Protein AF-A0A930HTI6-F1 (afdb_monomer_lite)

Sequence (311 aa):
MKMLKYALVAAMALSSVACSKWTDDERLTFDNQKDLKRAIPFIELTSADQLTAEQQKYYSELRAWKQTPHVRGFGWFGGWTAKGTDPQKYLRMLPDSVDIVSLWGTHGELTEDQKTDLKLFQDVKGGKVLLCWIVSNVGDQLTPKGKDAKDYWITEKGGGNFLEGVKAYANAICDTIEKYNLDGFDIDYEPYYGGSGNLATALQSYEDGGETYHYDWKKYPAADYVGAEADIIDASSERNIGMYTFVKTLYDRLHPKGRIILFDGEPYKLSTEASKMIDFYVYQAYDESTTYAALNKVRQGSKLDNWEGKT

pLDDT: mean 90.83, std 14.21, range [44.34, 98.94]

Secondary structure (DSSP, 8-state):
--HHHHHHHHHHHSS-S--GGGSS---PPPGGGTT------GGG--SGGGS-HHHHHHHHHHHHHTTSS---EEEEEE-----SS-GGG-GGGS-TTEEEEEEET--SPPPHHHHHHHHHIIIII--EEEEEEE--STTTTTSPTTS-HIIIIIIIITTT-HHHHHHHHHHHHHHHHHHHT--EEEEEE-GGGTT-SSSS---EEEEETTEEEEE-TTT-TT---B-TTTTSBSSSTTS-HHHHHHHHHHHHHHGGGT-EEEEEE-GGGB-HHHHTT-SEEE---TT--SHHHHHHHHHTTTTSTTHHHH-

Radius of gyration: 25.74 Å; chains: 1; bounding box: 50×62×92 Å

Foldseek 3Di:
DVVVVVVVVVVVVVVPPPPPVVPDPDDDADPVCPPPDDDQPQLNDQDPVSDDPVLQVVQVVLLVVLPDDDDAAEDEQEQQDLDDDDLSNALLSPPLRHAEYEHPPDADDDDSSRLSRQCCNCPRSVHAYAHEDQDADQQPRNPDPPDDRCCVQQVVQVVNHLLSSLLVSLVVSVVVCVVSVHQYHEHEQACPPPSHALQQFDWDWDDDPNDIWIDGCRNCVVPDTADPLQRQQDCDPSHRVSNLSSLVSRLVRNVVVNGAYEYEHCCLSYAQVSLVSHQAYYYDCPPVPDPVSVVVRLCSNVRHDPSVSRD

Structure (mmCIF, N/CA/C/O backbone):
data_AF-A0A930HTI6-F1
#
_entry.id   AF-A0A930HTI6-F1
#
loop_
_atom_site.group_PDB
_atom_site.id
_atom_site.type_symbol
_atom_site.label_atom_id
_atom_site.label_alt_id
_atom_site.label_comp_id
_atom_site.label_asym_id
_atom_site.label_entity_id
_atom_site.label_seq_id
_atom_site.pdbx_PDB_ins_code
_atom_site.Cartn_x
_atom_site.Cartn_y
_atom_site.Cartn_z
_atom_site.occupancy
_atom_site.B_iso_or_equiv
_atom_site.auth_seq_id
_atom_site.auth_comp_id
_atom_site.auth_asym_id
_atom_site.auth_atom_id
_atom_site.pdbx_PDB_model_num
ATOM 1 N N . MET A 1 1 ? 26.024 46.522 41.974 1.00 54.88 1 MET A N 1
ATOM 2 C CA . MET A 1 1 ? 25.571 46.088 40.626 1.00 54.88 1 MET A CA 1
ATOM 3 C C . MET A 1 1 ? 25.665 44.581 40.324 1.00 54.88 1 MET A C 1
ATOM 5 O O . MET A 1 1 ? 25.092 44.177 39.322 1.00 54.88 1 MET A O 1
ATOM 9 N N . LYS A 1 2 ? 26.318 43.726 41.137 1.00 50.69 2 LYS A N 1
ATOM 10 C CA . LYS A 1 2 ? 26.334 42.260 40.901 1.00 50.69 2 LYS A CA 1
ATOM 11 C C . LYS A 1 2 ? 25.201 41.482 41.597 1.00 50.69 2 LYS A C 1
ATOM 13 O O . LYS A 1 2 ? 24.753 40.487 41.053 1.00 50.69 2 LYS A O 1
ATOM 18 N N . MET A 1 3 ? 24.669 41.970 42.721 1.00 47.41 3 MET A N 1
ATOM 19 C CA . MET A 1 3 ? 23.580 41.300 43.463 1.00 47.41 3 MET A CA 1
ATOM 20 C C . MET A 1 3 ? 22.202 41.404 42.778 1.00 47.41 3 MET A C 1
ATOM 22 O O . MET A 1 3 ? 21.400 40.485 42.878 1.00 47.41 3 MET A O 1
ATOM 26 N N . LEU A 1 4 ? 21.946 42.472 42.008 1.00 47.28 4 LEU A N 1
ATOM 27 C CA . LEU A 1 4 ? 20.675 42.651 41.285 1.00 47.28 4 LEU A CA 1
ATOM 28 C C . LEU A 1 4 ? 20.526 41.699 40.082 1.00 47.28 4 LEU A C 1
ATOM 30 O O . LEU A 1 4 ? 19.413 41.350 39.707 1.00 47.28 4 LEU A O 1
ATOM 34 N N . LYS A 1 5 ? 21.644 41.256 39.487 1.00 44.34 5 LYS A N 1
ATOM 35 C CA . LYS A 1 5 ? 21.633 40.350 38.327 1.00 44.34 5 LYS A CA 1
ATOM 36 C C . LYS A 1 5 ? 21.305 38.905 38.718 1.00 44.34 5 LYS A C 1
ATOM 38 O O . LYS A 1 5 ? 20.632 38.225 37.958 1.00 44.34 5 LYS A O 1
ATOM 43 N N . TYR A 1 6 ? 21.709 38.459 39.909 1.00 49.78 6 TYR A N 1
ATOM 44 C CA . TYR A 1 6 ? 21.388 37.110 40.389 1.00 49.78 6 TYR A CA 1
ATOM 45 C C . TYR A 1 6 ? 19.934 36.975 40.860 1.00 49.78 6 TYR A C 1
ATOM 47 O O . TYR A 1 6 ? 19.330 35.928 40.650 1.00 49.78 6 TYR A O 1
ATOM 55 N N . ALA A 1 7 ? 19.337 38.045 41.396 1.00 52.53 7 ALA A N 1
ATOM 56 C CA . ALA A 1 7 ? 17.918 38.056 41.755 1.00 52.53 7 ALA A CA 1
ATOM 57 C C . ALA A 1 7 ? 16.995 37.934 40.522 1.00 52.53 7 ALA A C 1
ATOM 59 O O . ALA A 1 7 ? 15.996 37.223 40.568 1.00 52.53 7 ALA A O 1
ATOM 60 N N . LEU A 1 8 ? 17.363 38.558 39.396 1.00 50.12 8 LEU A N 1
ATOM 61 C CA . LEU A 1 8 ? 16.616 38.470 38.132 1.00 50.12 8 LEU A CA 1
ATOM 62 C C . LEU A 1 8 ? 16.749 37.103 37.438 1.00 50.12 8 LEU A C 1
ATOM 64 O O . LEU A 1 8 ? 15.790 36.638 36.829 1.00 50.12 8 LEU A O 1
ATOM 68 N N . VAL A 1 9 ? 17.900 36.435 37.566 1.00 53.91 9 VAL A N 1
ATOM 69 C CA . VAL A 1 9 ? 18.108 35.079 37.021 1.00 53.91 9 VAL A CA 1
ATOM 70 C C . VAL A 1 9 ? 17.385 34.019 37.861 1.00 53.91 9 VAL A C 1
ATOM 72 O O . VAL A 1 9 ? 16.809 33.092 37.300 1.00 53.91 9 VAL A O 1
ATOM 75 N N . ALA A 1 10 ? 17.323 34.182 39.187 1.00 51.66 10 ALA A N 1
ATOM 76 C C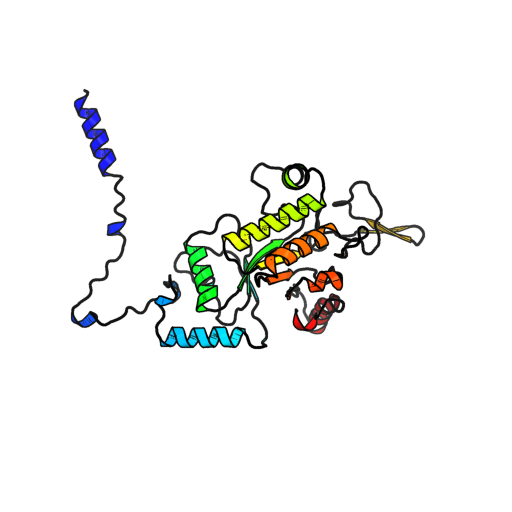A . ALA A 1 10 ? 16.537 33.300 40.053 1.00 51.66 10 ALA A CA 1
ATOM 77 C C . ALA A 1 10 ? 15.017 33.469 39.844 1.00 51.66 10 ALA A C 1
ATOM 79 O O . ALA A 1 10 ? 14.286 32.483 39.867 1.00 51.66 10 ALA A O 1
ATOM 80 N N . ALA A 1 11 ? 14.543 34.691 39.569 1.00 51.59 11 ALA A N 1
ATOM 81 C CA . ALA A 1 11 ? 13.132 34.949 39.276 1.00 51.59 11 ALA A CA 1
ATOM 82 C C . ALA A 1 11 ? 12.683 34.397 37.905 1.00 51.59 11 ALA A C 1
ATOM 84 O O . ALA A 1 11 ? 11.553 33.935 37.787 1.00 51.59 11 ALA A O 1
ATOM 85 N N . MET A 1 12 ? 13.563 34.371 36.894 1.00 50.84 12 MET A N 1
ATOM 86 C CA . MET A 1 12 ? 13.278 33.738 35.591 1.00 50.84 12 MET A CA 1
ATOM 87 C C . MET A 1 12 ? 13.395 32.205 35.605 1.00 50.84 12 MET A C 1
ATOM 89 O O . MET A 1 12 ? 12.810 31.544 34.752 1.00 50.84 12 MET A O 1
ATOM 93 N N . ALA A 1 13 ? 14.118 31.622 36.566 1.00 46.41 13 ALA A N 1
ATOM 94 C CA . ALA A 1 13 ? 14.214 30.168 36.724 1.00 46.41 13 ALA A CA 1
ATOM 95 C C . ALA A 1 13 ? 13.004 29.553 37.456 1.00 46.41 13 ALA A C 1
ATOM 97 O O . ALA A 1 13 ? 12.787 28.348 37.380 1.00 46.41 13 ALA A O 1
ATOM 98 N N . LEU A 1 14 ? 12.198 30.370 38.143 1.00 45.72 14 LEU A N 1
ATOM 99 C CA . LEU A 1 14 ? 10.963 29.938 38.810 1.00 45.72 14 LEU A CA 1
ATOM 100 C C . LEU A 1 14 ? 9.726 30.005 37.899 1.00 45.72 14 LEU A C 1
ATOM 102 O O . LEU A 1 14 ? 8.696 29.437 38.248 1.00 45.72 14 LEU A O 1
ATOM 106 N N . SER A 1 15 ? 9.813 30.645 36.727 1.00 47.09 15 SER A N 1
ATOM 107 C CA . SER A 1 15 ? 8.707 30.730 35.760 1.00 47.09 15 SER A CA 1
ATOM 108 C C . SER A 1 15 ? 8.714 29.628 34.692 1.00 47.09 15 SER A C 1
ATOM 110 O O . SER A 1 15 ? 7.830 29.611 33.841 1.00 47.09 15 SER A O 1
ATOM 112 N N . SER A 1 16 ? 9.681 28.704 34.719 1.00 45.84 16 SER A N 1
ATOM 113 C CA . SER A 1 16 ? 9.779 27.575 33.779 1.00 45.84 16 SER A CA 1
ATOM 114 C C . SER A 1 16 ? 9.416 26.215 34.384 1.00 45.84 16 SER A C 1
ATOM 116 O O . SER A 1 16 ? 9.486 25.201 33.689 1.00 45.84 16 SER A O 1
ATOM 118 N N . VAL A 1 17 ? 8.947 26.171 35.637 1.00 46.25 17 VAL A N 1
ATOM 119 C CA . VAL A 1 17 ? 8.225 24.997 36.143 1.00 46.25 17 VAL A CA 1
ATOM 120 C C . VAL A 1 17 ? 6.812 25.077 35.578 1.00 46.25 17 VAL A C 1
ATOM 122 O O . VAL A 1 17 ? 5.904 25.628 36.192 1.00 46.25 17 VAL A O 1
ATOM 125 N N . ALA A 1 18 ? 6.652 24.597 34.346 1.00 44.81 18 ALA A N 1
ATOM 126 C CA . ALA A 1 18 ? 5.350 24.378 33.748 1.00 44.81 18 ALA A CA 1
ATOM 127 C C . ALA A 1 18 ? 4.528 23.508 34.709 1.00 44.81 18 ALA A C 1
ATOM 129 O O . ALA A 1 18 ? 4.810 22.325 34.901 1.00 44.81 18 ALA A O 1
ATOM 130 N N . CYS A 1 19 ? 3.535 24.122 35.350 1.00 46.84 19 CYS A N 1
ATOM 131 C CA . CYS A 1 19 ? 2.489 23.450 36.103 1.00 46.84 19 CYS A CA 1
ATOM 132 C C . CYS A 1 19 ? 1.643 22.598 35.145 1.00 46.84 19 CYS A C 1
ATOM 134 O O . CYS A 1 19 ? 0.517 22.965 34.835 1.00 46.84 19 CYS A O 1
ATOM 136 N N . SER A 1 20 ? 2.155 21.455 34.683 1.00 51.31 20 SER A N 1
ATOM 137 C CA . SER A 1 20 ? 1.327 20.462 33.985 1.00 51.31 20 SER A CA 1
ATOM 138 C C . SER A 1 20 ? 0.290 19.831 34.919 1.00 51.31 20 SER A C 1
ATOM 140 O O . SER A 1 20 ? -0.718 19.323 34.461 1.00 51.31 20 SER A O 1
ATOM 142 N N . LYS A 1 21 ? 0.493 19.922 36.241 1.00 46.47 21 LYS A N 1
ATOM 143 C CA . LYS A 1 21 ? -0.389 19.323 37.250 1.00 46.47 21 LYS A CA 1
ATOM 144 C C . LYS A 1 21 ? -1.682 20.110 37.534 1.00 46.47 21 LYS A C 1
ATOM 146 O O . LYS A 1 21 ? -2.543 19.603 38.230 1.00 46.47 21 LYS A O 1
ATOM 151 N N . TRP A 1 22 ? -1.812 21.356 37.067 1.00 54.09 22 TRP A N 1
ATOM 152 C CA . TRP A 1 22 ? -2.993 22.204 37.341 1.00 54.09 22 TRP A CA 1
ATOM 153 C C . TRP A 1 22 ? -4.010 22.244 36.195 1.00 54.09 22 TRP A C 1
ATOM 155 O O . TRP A 1 22 ? -5.078 22.827 36.353 1.00 54.09 22 TRP A O 1
ATOM 165 N N . THR A 1 23 ? -3.679 21.661 35.044 1.00 54.41 23 THR A N 1
ATOM 166 C CA . THR A 1 23 ? -4.576 21.586 33.880 1.00 54.41 23 THR A CA 1
ATOM 167 C C . THR A 1 23 ? -5.260 20.233 33.736 1.00 54.41 23 THR A C 1
ATOM 169 O O . THR A 1 23 ? -6.097 20.078 32.853 1.00 54.41 23 THR A O 1
ATOM 172 N N . ASP A 1 24 ? -4.912 19.269 34.587 1.00 54.00 24 ASP A N 1
ATOM 173 C CA . ASP A 1 24 ? -5.559 17.966 34.615 1.00 54.00 24 ASP A CA 1
ATOM 174 C C . ASP A 1 24 ? -6.765 18.040 35.558 1.00 54.00 24 ASP A C 1
ATOM 176 O O . ASP A 1 24 ? -6.618 18.326 36.748 1.00 54.00 24 ASP A O 1
ATOM 180 N N . ASP A 1 25 ? -7.966 17.794 35.032 1.00 59.12 25 ASP A N 1
ATOM 181 C CA . ASP A 1 25 ? -9.179 17.690 35.843 1.00 59.12 25 ASP A CA 1
ATOM 182 C C . ASP A 1 25 ? -9.056 16.492 36.805 1.00 59.12 25 ASP A C 1
ATOM 184 O O . ASP A 1 25 ? -9.330 15.340 36.451 1.00 59.12 25 ASP A O 1
ATOM 188 N N . GLU A 1 26 ? -8.647 16.744 38.050 1.00 59.41 26 GLU A N 1
ATOM 189 C CA . GLU A 1 26 ? -8.663 15.732 39.105 1.00 59.41 26 GLU A CA 1
ATOM 190 C C . GLU A 1 26 ? -10.115 15.474 39.547 1.00 59.41 26 GLU A C 1
ATOM 192 O O . GLU A 1 26 ? -10.790 16.323 40.136 1.00 59.41 26 GLU A O 1
ATOM 197 N N . ARG A 1 27 ? -10.628 14.267 39.274 1.00 62.47 27 ARG A N 1
ATOM 198 C CA . ARG A 1 27 ? -11.970 13.866 39.717 1.00 62.47 27 ARG A CA 1
ATOM 199 C C . ARG A 1 27 ? -11.990 13.670 41.236 1.00 62.47 27 ARG A C 1
ATOM 201 O O . ARG A 1 27 ? -11.421 12.709 41.747 1.00 62.47 27 ARG A O 1
ATOM 208 N N . LEU A 1 28 ? -12.765 14.491 41.941 1.00 65.75 28 LEU A N 1
ATOM 209 C CA . LEU A 1 28 ? -13.149 14.233 43.331 1.00 65.75 28 LEU A CA 1
ATOM 210 C C . LEU A 1 28 ? -14.074 13.003 43.398 1.00 65.75 28 LEU A C 1
ATOM 212 O O . LEU A 1 28 ? -15.164 12.999 42.821 1.00 65.75 28 LEU A O 1
ATOM 216 N N . THR A 1 29 ? -13.646 11.946 44.091 1.00 60.50 29 THR A N 1
ATOM 217 C CA . THR A 1 29 ? -14.459 10.744 44.345 1.00 60.50 29 THR A CA 1
ATOM 218 C C . THR A 1 29 ? -15.071 10.803 45.742 1.00 60.50 29 THR A C 1
ATOM 220 O O . THR A 1 29 ? -14.347 10.940 46.726 1.00 60.50 29 THR A O 1
ATOM 223 N N . PHE A 1 30 ? -16.392 10.665 45.842 1.00 74.50 30 PHE A N 1
ATOM 224 C CA . PHE A 1 30 ? -17.105 10.576 47.121 1.00 74.50 30 PHE A CA 1
ATOM 225 C C . PHE A 1 30 ? -17.135 9.130 47.638 1.00 74.50 30 PHE A C 1
ATOM 227 O O . PHE A 1 30 ? -17.012 8.189 46.855 1.00 74.50 30 PHE A O 1
ATOM 234 N N . ASP A 1 31 ? -17.337 8.929 48.945 1.00 77.31 31 ASP A N 1
ATOM 235 C CA . ASP A 1 31 ? -17.331 7.592 49.566 1.00 77.31 31 ASP A CA 1
ATOM 236 C C . ASP A 1 31 ? -18.340 6.617 48.937 1.00 77.31 31 ASP A C 1
ATOM 238 O O . ASP A 1 31 ? -18.049 5.431 48.804 1.00 77.31 31 ASP A O 1
ATOM 242 N N . ASN A 1 32 ? -19.489 7.118 48.478 1.00 74.94 32 ASN A N 1
ATOM 243 C CA . ASN A 1 32 ? -20.513 6.340 47.774 1.00 74.94 32 ASN A CA 1
ATOM 244 C C . ASN A 1 32 ? -20.191 6.068 46.290 1.00 74.94 32 ASN A C 1
ATOM 246 O O . ASN A 1 32 ? -20.985 5.436 45.600 1.00 74.94 32 ASN A O 1
ATOM 250 N N . GLN A 1 33 ? -19.058 6.561 45.785 1.00 64.31 33 GLN A N 1
ATOM 251 C CA . GLN A 1 33 ? -18.581 6.351 44.416 1.00 64.31 33 GLN A CA 1
ATOM 252 C C . GLN A 1 33 ? -17.337 5.457 44.350 1.00 64.31 33 GLN A C 1
ATOM 254 O O . GLN A 1 33 ? -16.808 5.261 43.257 1.00 64.31 33 GLN A O 1
ATOM 259 N N . LYS A 1 34 ? -16.874 4.908 45.484 1.00 66.62 34 LYS A N 1
ATOM 260 C CA . LYS A 1 34 ? -15.666 4.066 45.555 1.00 66.62 34 LYS A CA 1
ATOM 261 C C . LYS A 1 34 ? -15.720 2.845 44.628 1.00 66.62 34 LYS A C 1
ATOM 263 O O . LYS A 1 34 ? -14.685 2.464 44.093 1.00 66.62 34 LYS A O 1
ATOM 268 N N . ASP A 1 35 ? -16.918 2.321 44.363 1.00 70.06 35 ASP A N 1
ATOM 269 C CA . ASP A 1 35 ? -17.130 1.155 43.493 1.00 70.06 35 ASP A CA 1
ATOM 270 C C . ASP A 1 35 ? -17.635 1.517 42.078 1.00 70.06 35 ASP A C 1
ATOM 272 O O . ASP A 1 35 ? -17.851 0.637 41.242 1.00 70.06 35 ASP A O 1
ATOM 276 N N . LEU A 1 36 ? -17.826 2.809 41.768 1.00 65.38 36 LEU A N 1
ATOM 277 C CA . LEU A 1 36 ? -18.305 3.254 40.456 1.00 65.38 36 LEU A CA 1
ATOM 278 C C . LEU A 1 36 ? -17.143 3.411 39.469 1.00 65.38 36 LEU A C 1
ATOM 280 O O . LEU A 1 36 ? -16.370 4.370 39.531 1.00 65.38 36 LEU A O 1
ATOM 284 N N . LYS A 1 37 ? -17.073 2.520 38.476 1.00 65.56 37 LYS A N 1
ATOM 285 C CA . LYS A 1 37 ? -16.176 2.694 37.326 1.00 65.56 37 LYS A CA 1
ATOM 286 C C . LYS A 1 37 ? -16.693 3.830 36.436 1.00 65.56 37 LYS A C 1
ATOM 288 O O . LYS A 1 37 ? -17.854 3.826 36.033 1.00 65.56 37 LYS A O 1
ATOM 293 N N . ARG A 1 38 ? -15.840 4.818 36.128 1.00 69.56 38 ARG A N 1
ATOM 294 C CA . ARG A 1 38 ? -16.153 5.856 35.125 1.00 69.56 38 ARG A CA 1
ATOM 295 C C . ARG A 1 38 ? -16.420 5.158 33.791 1.00 69.56 38 ARG A C 1
ATOM 297 O O . ARG A 1 38 ? -15.571 4.401 33.333 1.00 69.56 38 ARG A O 1
ATOM 304 N N . ALA A 1 39 ? -17.558 5.445 33.164 1.00 73.00 39 ALA A N 1
ATOM 305 C CA . ALA A 1 39 ? -17.753 5.114 31.761 1.00 73.00 39 ALA A CA 1
ATOM 306 C C . ALA A 1 39 ? -16.807 5.998 30.938 1.00 73.00 39 ALA A C 1
ATOM 308 O O . ALA A 1 39 ? -16.954 7.220 30.930 1.00 73.00 39 ALA A O 1
ATOM 309 N N . ILE A 1 40 ? -15.795 5.388 30.326 1.00 81.75 40 ILE A N 1
ATOM 310 C CA . ILE A 1 40 ? -14.854 6.072 29.439 1.00 81.75 40 ILE A CA 1
ATOM 311 C C . ILE A 1 40 ? -15.481 6.051 28.039 1.00 81.75 40 ILE A C 1
ATOM 313 O O . ILE A 1 40 ? -15.738 4.961 27.517 1.00 81.75 40 ILE A O 1
ATOM 317 N N . PRO A 1 41 ? -15.789 7.213 27.434 1.00 87.75 41 PRO A N 1
ATOM 318 C CA . PRO A 1 41 ? -16.204 7.273 26.038 1.00 87.75 41 PRO A CA 1
ATOM 319 C C . PRO A 1 41 ? -15.180 6.568 25.146 1.00 87.75 41 PRO A C 1
ATOM 321 O O . PRO A 1 41 ? -13.982 6.684 25.375 1.00 87.75 41 PRO A O 1
ATOM 324 N N . PHE A 1 42 ? -15.624 5.872 24.097 1.00 89.38 42 PHE A N 1
ATOM 325 C CA . PHE A 1 42 ? -14.714 5.077 23.259 1.00 89.38 42 PHE A CA 1
ATOM 326 C C . PHE A 1 42 ? -13.581 5.917 22.633 1.00 89.38 42 PHE A C 1
ATOM 328 O O . PHE A 1 42 ? -12.447 5.459 22.504 1.00 89.38 42 PHE A O 1
ATOM 335 N N . ILE A 1 43 ? -13.858 7.187 22.313 1.00 93.25 43 ILE A N 1
ATOM 336 C CA . ILE A 1 43 ? -12.853 8.131 21.807 1.00 93.25 43 ILE A CA 1
ATOM 337 C C . ILE A 1 43 ? -11.774 8.475 22.849 1.00 93.25 43 ILE A C 1
ATOM 339 O O . ILE A 1 43 ? -10.666 8.816 22.463 1.00 93.25 43 ILE A O 1
ATOM 343 N N . GLU A 1 44 ? -12.043 8.332 24.147 1.00 92.62 44 GLU A N 1
ATOM 344 C CA . GLU A 1 44 ? -11.081 8.567 25.237 1.00 92.62 44 GLU A CA 1
ATOM 345 C C . GLU A 1 44 ? -10.270 7.309 25.603 1.00 92.62 44 GLU A C 1
ATOM 347 O O . GLU A 1 44 ? -9.400 7.377 26.471 1.00 92.62 44 GLU A O 1
ATOM 352 N N . LEU A 1 45 ? -10.531 6.160 24.964 1.00 92.00 45 LEU A N 1
ATOM 353 C CA . LEU A 1 45 ? -9.769 4.938 25.221 1.00 92.00 45 LEU A CA 1
ATOM 354 C C . LEU A 1 45 ? -8.300 5.111 24.830 1.00 92.00 45 LEU A C 1
ATOM 356 O O . LEU A 1 45 ? -7.975 5.572 23.734 1.00 92.00 45 LEU A O 1
ATOM 360 N N . THR A 1 46 ? -7.425 4.661 25.722 1.00 92.69 46 THR A N 1
ATOM 361 C CA . THR A 1 46 ? -5.974 4.583 25.535 1.00 92.69 46 THR A CA 1
ATOM 362 C C . THR A 1 46 ? -5.448 3.155 25.677 1.00 92.69 46 THR A C 1
ATOM 364 O O . THR A 1 46 ? -4.341 2.867 25.228 1.00 92.69 46 THR A O 1
ATOM 367 N N . SER A 1 47 ? -6.233 2.227 26.238 1.00 92.75 47 SER A N 1
ATOM 368 C CA . SER A 1 47 ? -5.910 0.796 26.254 1.00 92.75 47 SER A CA 1
ATOM 369 C C . SER A 1 47 ? -7.159 -0.092 26.218 1.00 92.75 47 SER A C 1
ATOM 371 O O . SER A 1 47 ? -8.248 0.309 26.626 1.00 92.75 47 SER A O 1
ATOM 373 N N . ALA A 1 48 ? -7.000 -1.333 25.748 1.00 91.31 48 ALA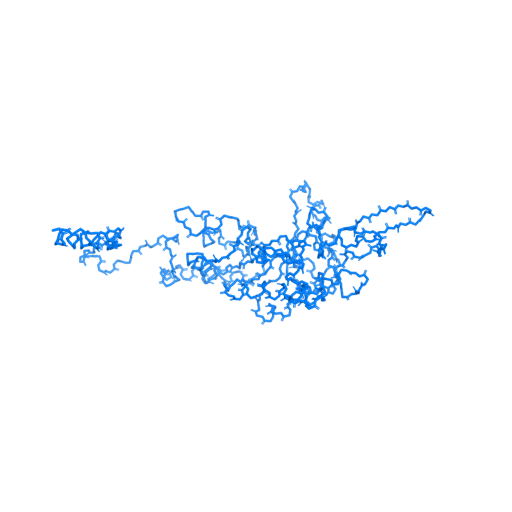 A N 1
ATOM 374 C CA . ALA A 1 48 ? -8.082 -2.322 25.732 1.00 91.31 48 ALA A CA 1
ATOM 375 C C . ALA A 1 48 ? -8.554 -2.722 27.148 1.00 91.31 48 ALA A C 1
ATOM 377 O O . ALA A 1 48 ? -9.705 -3.118 27.319 1.00 91.31 48 ALA A O 1
ATOM 378 N N . ASP A 1 49 ? -7.708 -2.561 28.172 1.00 90.56 49 ASP A N 1
ATOM 379 C CA . ASP A 1 49 ? -8.036 -2.874 29.573 1.00 90.56 49 ASP A CA 1
ATOM 380 C C . ASP A 1 49 ? -9.103 -1.936 30.163 1.00 90.56 49 ASP A C 1
ATOM 382 O O . ASP A 1 49 ? -9.704 -2.233 31.196 1.00 90.56 49 ASP A O 1
ATOM 386 N N . GLN A 1 50 ? -9.354 -0.801 29.507 1.00 91.31 50 GLN A N 1
ATOM 387 C CA . GLN A 1 50 ? -10.395 0.153 29.886 1.00 91.31 50 GLN A CA 1
ATOM 388 C C . GLN A 1 50 ? -11.798 -0.261 29.407 1.00 91.31 50 GLN A C 1
ATOM 390 O O . GLN A 1 50 ? -12.780 0.376 29.792 1.00 91.31 50 GLN A O 1
ATOM 395 N N . LEU A 1 51 ? -11.914 -1.319 28.594 1.00 90.81 51 LEU A N 1
ATOM 396 C CA . LEU A 1 51 ? -13.199 -1.860 28.149 1.00 90.81 51 LEU A CA 1
ATOM 397 C C . LEU A 1 51 ? -13.932 -2.579 29.291 1.00 90.81 51 LEU A C 1
ATOM 399 O O . LEU A 1 51 ? -13.322 -3.310 30.076 1.00 90.81 51 LEU A O 1
ATOM 403 N N . THR A 1 52 ? -15.260 -2.443 29.345 1.00 90.94 52 THR A N 1
ATOM 404 C CA . THR A 1 52 ? -16.102 -3.265 30.233 1.00 90.94 52 THR A CA 1
ATOM 405 C C . THR A 1 52 ? -16.135 -4.725 29.773 1.00 90.94 52 THR A C 1
ATOM 407 O O . THR A 1 52 ? -15.776 -5.039 28.638 1.00 90.94 52 THR A O 1
ATOM 410 N N . ALA A 1 53 ? -16.606 -5.638 30.628 1.00 91.31 53 ALA A N 1
ATOM 411 C CA . ALA A 1 53 ? -16.724 -7.054 30.274 1.00 91.31 53 ALA A CA 1
ATOM 412 C C . ALA A 1 53 ? -17.645 -7.276 29.057 1.00 91.31 53 ALA A C 1
ATOM 414 O O . ALA A 1 53 ? -17.350 -8.090 28.183 1.00 91.31 53 ALA A O 1
ATOM 415 N N . GLU A 1 54 ? -18.732 -6.507 28.963 1.00 91.69 54 GLU A N 1
ATOM 416 C CA . GLU A 1 54 ? -19.671 -6.546 27.840 1.00 91.69 54 GLU A CA 1
ATOM 417 C C . GLU A 1 54 ? -19.011 -6.058 26.547 1.00 91.69 54 GLU A C 1
ATOM 419 O O . GLU A 1 54 ? -19.166 -6.690 25.504 1.00 91.69 54 GLU A O 1
ATOM 424 N N . GLN A 1 55 ? -18.227 -4.977 26.613 1.00 94.12 55 GLN A N 1
ATOM 425 C CA . GLN A 1 55 ? -17.483 -4.466 25.460 1.00 94.12 55 GLN A CA 1
ATOM 426 C C . GLN A 1 55 ? -16.393 -5.445 25.013 1.00 94.12 55 GLN A C 1
ATOM 428 O O . GLN A 1 55 ? -16.241 -5.688 23.820 1.00 94.12 55 GLN A O 1
ATOM 433 N N . GLN A 1 56 ? -15.653 -6.046 25.950 1.00 95.31 56 GLN A N 1
ATOM 434 C CA . GLN A 1 56 ? -14.642 -7.060 25.632 1.00 95.31 56 GLN A CA 1
ATOM 435 C C . GLN A 1 56 ? -15.259 -8.258 24.905 1.00 95.31 56 GLN A C 1
ATOM 437 O O . GLN A 1 56 ? -14.685 -8.734 23.923 1.00 95.31 56 GLN A O 1
ATOM 442 N N . LYS A 1 57 ? -16.437 -8.713 25.355 1.00 97.44 57 LYS A N 1
ATOM 443 C CA . LYS A 1 57 ? -17.203 -9.772 24.690 1.00 97.44 57 LYS A CA 1
ATOM 444 C C . LYS A 1 57 ? -17.658 -9.346 23.292 1.00 97.44 57 LYS A C 1
ATOM 446 O O . LYS A 1 57 ? -17.432 -10.075 22.336 1.00 97.44 57 LYS A O 1
ATOM 451 N N . TYR A 1 58 ? -18.245 -8.161 23.154 1.00 98.00 58 TYR A N 1
ATOM 452 C CA . TYR A 1 58 ? -18.675 -7.646 21.853 1.00 98.00 58 TYR A CA 1
ATOM 453 C C . TYR A 1 58 ? -17.515 -7.585 20.848 1.00 98.00 58 TYR A C 1
ATOM 455 O O . TYR A 1 58 ? -17.608 -8.092 19.734 1.00 98.00 58 TYR A O 1
ATOM 463 N N . TYR A 1 59 ? -16.383 -7.010 21.253 1.00 98.00 59 TYR A N 1
ATOM 464 C CA . TYR A 1 59 ? -15.237 -6.858 20.366 1.00 98.00 59 TYR A CA 1
ATOM 465 C C . TYR A 1 59 ? -14.528 -8.185 20.070 1.00 98.00 59 TYR A C 1
ATOM 467 O O . TYR A 1 59 ? -13.934 -8.325 19.003 1.00 98.00 59 TYR A O 1
ATOM 475 N N . SER A 1 60 ? -14.601 -9.188 20.953 1.00 98.31 60 SER A N 1
ATOM 476 C CA . SER A 1 60 ? -14.114 -10.532 20.620 1.00 98.31 60 SER A CA 1
ATOM 477 C C . SER A 1 60 ? -14.992 -11.214 19.567 1.00 98.31 60 SER A C 1
ATOM 479 O O . SER A 1 60 ? -14.453 -11.816 18.638 1.00 98.31 60 SER A O 1
ATOM 481 N N . GLU A 1 61 ? -16.315 -11.051 19.649 1.00 98.62 61 GLU A N 1
ATOM 482 C CA . GLU A 1 61 ? -17.264 -11.513 18.629 1.00 98.62 61 GLU A CA 1
ATOM 483 C C . GLU A 1 61 ? -17.056 -10.779 17.293 1.00 98.62 61 GLU A C 1
ATOM 485 O O . GLU A 1 61 ? -17.019 -11.427 16.247 1.00 98.62 61 GLU A O 1
ATOM 490 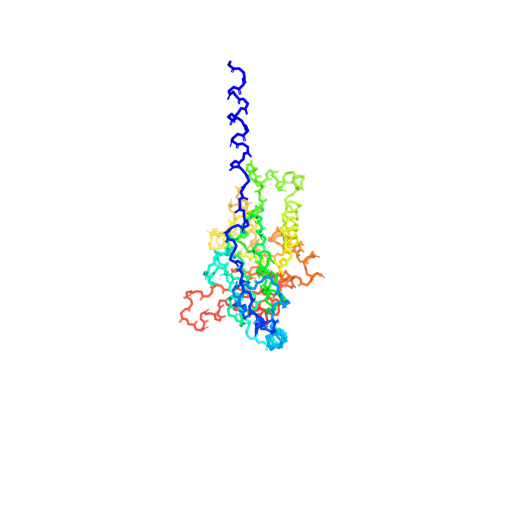N N . LEU A 1 62 ? -16.815 -9.460 17.316 1.00 98.62 62 LEU A N 1
ATOM 491 C CA . LEU A 1 62 ? -16.473 -8.681 16.119 1.00 98.62 62 LEU A CA 1
ATOM 492 C C . LEU A 1 62 ? -15.205 -9.217 15.444 1.00 98.62 62 LEU A C 1
ATOM 494 O O . LEU A 1 62 ? -15.203 -9.478 14.241 1.00 98.62 62 LEU A O 1
ATOM 498 N N . ARG A 1 63 ? -14.127 -9.423 16.212 1.00 98.56 63 ARG A N 1
ATOM 499 C CA . ARG A 1 63 ? -12.870 -9.968 15.675 1.00 98.56 63 ARG A CA 1
ATOM 500 C C . ARG A 1 63 ? -13.059 -11.363 15.087 1.00 98.56 63 ARG A C 1
ATOM 502 O O . ARG A 1 63 ? -12.457 -11.651 14.056 1.00 98.56 63 ARG A O 1
ATOM 509 N N . ALA A 1 64 ? -13.894 -12.204 15.704 1.00 98.44 64 ALA A N 1
ATOM 510 C CA . ALA A 1 64 ? -14.236 -13.524 15.178 1.00 98.44 64 ALA A CA 1
ATOM 511 C C . ALA A 1 64 ? -15.029 -13.428 13.864 1.00 98.44 64 ALA A C 1
ATOM 513 O O . ALA A 1 64 ? -14.708 -14.131 12.908 1.00 98.44 64 ALA A O 1
ATOM 514 N N . TRP A 1 65 ? -16.006 -12.519 13.781 1.00 98.25 65 TRP A N 1
ATOM 515 C CA . TRP A 1 65 ? -16.764 -12.261 12.555 1.00 98.25 65 TRP A CA 1
ATOM 516 C C . TRP A 1 65 ? -15.856 -11.818 11.398 1.00 98.25 65 TRP A C 1
ATOM 518 O O . TRP A 1 65 ? -15.978 -12.364 10.301 1.00 98.25 65 TRP A O 1
ATOM 528 N N . LYS A 1 66 ? -14.867 -10.947 11.648 1.00 98.00 66 LYS A N 1
ATOM 529 C CA . LYS A 1 66 ? -13.881 -10.519 10.633 1.00 98.00 66 LYS A CA 1
ATOM 530 C C . LYS A 1 66 ? -13.019 -11.656 10.059 1.00 98.00 66 LYS A C 1
ATOM 532 O O . LYS A 1 66 ? -12.410 -11.485 9.005 1.00 98.00 66 LYS A O 1
ATOM 537 N N . GLN A 1 67 ? -12.951 -12.813 10.728 1.00 96.00 67 GLN A N 1
ATOM 538 C CA . GLN A 1 67 ? -12.262 -14.001 10.199 1.00 96.00 67 GLN A CA 1
ATOM 539 C C . GLN A 1 67 ? -13.152 -14.858 9.286 1.00 96.00 67 GLN A C 1
ATOM 541 O O . GLN A 1 67 ? -12.649 -15.742 8.595 1.00 96.00 67 GLN A O 1
ATOM 546 N N . THR A 1 68 ? -14.469 -14.637 9.283 1.00 96.75 68 THR A N 1
ATOM 547 C CA . THR A 1 68 ? -15.398 -15.370 8.411 1.00 96.75 68 THR A CA 1
ATOM 548 C C . THR A 1 68 ? -15.345 -14.831 6.977 1.00 96.75 68 THR A C 1
ATOM 550 O O . THR A 1 68 ? -14.959 -13.681 6.779 1.00 96.75 68 THR A O 1
ATOM 553 N N . PRO A 1 69 ? -15.737 -15.603 5.951 1.00 94.81 69 PRO A N 1
ATOM 554 C CA . PRO A 1 69 ? -15.946 -15.053 4.613 1.00 94.81 69 PRO A CA 1
ATOM 555 C C . PRO A 1 69 ? -17.092 -14.027 4.609 1.00 94.81 69 PRO A C 1
ATOM 557 O O . PRO A 1 69 ? -18.223 -14.354 4.965 1.00 94.81 69 PRO A O 1
ATOM 560 N N . HIS A 1 70 ? -16.803 -12.793 4.202 1.00 95.62 70 HIS A N 1
ATOM 561 C CA . HIS A 1 70 ? -17.769 -11.699 4.059 1.00 95.62 70 HIS A CA 1
ATOM 562 C C . HIS A 1 70 ? -17.254 -10.675 3.035 1.00 95.62 70 HIS A C 1
ATOM 564 O O . HIS A 1 70 ? -16.091 -10.724 2.632 1.00 95.62 70 HIS A O 1
ATOM 570 N N . VAL A 1 71 ? -18.114 -9.741 2.617 1.00 95.81 71 VAL A N 1
ATOM 571 C CA . VAL A 1 71 ? -17.689 -8.577 1.825 1.00 95.81 71 VAL A CA 1
ATOM 572 C C . VAL A 1 71 ? -16.885 -7.658 2.735 1.00 95.81 71 VAL A C 1
ATOM 574 O O . VAL A 1 71 ? -17.444 -7.106 3.683 1.00 95.81 71 VAL A O 1
ATOM 577 N N . ARG A 1 72 ? -15.587 -7.520 2.462 1.00 96.19 72 ARG A N 1
ATOM 578 C CA . ARG A 1 72 ? -14.684 -6.735 3.304 1.00 96.19 72 ARG A CA 1
ATOM 579 C C . ARG A 1 72 ? -14.958 -5.241 3.162 1.00 96.19 72 ARG A C 1
ATOM 581 O O . ARG A 1 72 ? -15.128 -4.734 2.055 1.00 96.19 72 ARG A O 1
ATOM 588 N N . GLY A 1 73 ? -14.952 -4.527 4.280 1.00 98.00 73 GLY A N 1
ATOM 589 C CA . GLY A 1 73 ? -14.912 -3.071 4.295 1.00 98.00 73 GLY A CA 1
ATOM 590 C C . GLY A 1 73 ? -13.484 -2.569 4.085 1.00 98.00 73 GLY A C 1
ATOM 591 O O . GLY A 1 73 ? -12.607 -2.855 4.900 1.00 98.00 73 GLY A O 1
ATOM 592 N N . PHE A 1 74 ? -13.264 -1.790 3.029 1.00 98.62 74 PHE A N 1
ATOM 593 C CA . PHE A 1 74 ? -11.988 -1.141 2.717 1.00 98.62 74 PHE A CA 1
ATOM 594 C C . PHE A 1 74 ? -12.168 0.371 2.525 1.00 98.62 74 PHE A C 1
ATOM 596 O O . PHE A 1 74 ? -13.241 0.821 2.117 1.00 98.62 74 PHE A O 1
ATOM 603 N N . GLY A 1 75 ? -11.121 1.157 2.789 1.00 98.06 75 GLY A N 1
ATOM 604 C CA . GLY A 1 75 ? -11.071 2.552 2.358 1.00 98.06 75 GLY A CA 1
ATOM 605 C C . GLY A 1 75 ? -9.725 3.239 2.583 1.00 98.06 75 GLY A C 1
ATOM 606 O O . GLY A 1 75 ? -8.959 2.877 3.479 1.00 98.06 75 GLY A O 1
ATOM 607 N N . TRP A 1 76 ? -9.472 4.285 1.795 1.00 98.50 76 TRP A N 1
ATOM 608 C CA . TRP A 1 76 ? -8.357 5.208 2.002 1.00 98.50 76 TRP A CA 1
ATOM 609 C C . TRP A 1 76 ? -8.713 6.243 3.075 1.00 98.50 76 TRP A C 1
ATOM 611 O O . TRP A 1 76 ? -9.653 7.025 2.925 1.00 98.50 76 TRP A O 1
ATOM 621 N N . PHE A 1 77 ? -7.961 6.256 4.174 1.00 98.19 77 PHE A N 1
ATOM 622 C CA . PHE A 1 77 ? -8.197 7.132 5.317 1.00 98.19 77 PHE A CA 1
ATOM 623 C C . PHE A 1 77 ? -7.158 8.250 5.372 1.00 98.19 77 PHE A C 1
ATOM 625 O O . PHE A 1 77 ? -5.989 8.028 5.693 1.00 98.19 77 PHE A O 1
ATOM 632 N N . GLY A 1 78 ? -7.601 9.464 5.045 1.00 96.31 78 GLY A N 1
ATOM 633 C CA . GLY A 1 78 ? -6.783 10.674 5.070 1.00 96.31 78 GLY A CA 1
ATOM 634 C C . GLY A 1 78 ? -6.998 11.530 6.319 1.00 96.31 78 GLY A C 1
ATOM 635 O O . GLY A 1 78 ? -8.042 11.482 6.967 1.00 96.31 78 GLY A O 1
ATOM 636 N N . GLY A 1 79 ? -6.011 12.370 6.643 1.00 94.50 79 GLY A N 1
ATOM 637 C CA . GLY A 1 79 ? -6.121 13.332 7.748 1.00 94.50 79 GLY A CA 1
ATOM 638 C C . GLY A 1 79 ? -6.095 12.697 9.143 1.00 94.50 79 GLY A C 1
ATOM 639 O O . GLY A 1 79 ? -6.649 13.268 10.084 1.00 94.50 79 GLY A O 1
ATOM 640 N N . TRP A 1 80 ? -5.460 11.531 9.273 1.00 97.38 80 TRP A N 1
ATOM 641 C CA . TRP A 1 80 ? -5.300 10.807 10.530 1.00 97.38 80 TRP A CA 1
ATOM 642 C C . TRP A 1 80 ? -4.350 11.531 11.490 1.00 97.38 80 TRP A C 1
ATOM 644 O O . TRP A 1 80 ? -3.128 11.487 11.335 1.00 97.38 80 TRP A O 1
ATOM 654 N N . THR A 1 81 ? -4.906 12.191 12.507 1.00 95.62 81 THR A N 1
ATOM 655 C CA . THR A 1 81 ? -4.118 12.871 13.551 1.00 95.62 81 THR A CA 1
ATOM 656 C C . THR A 1 81 ? -4.189 12.178 14.906 1.00 95.62 81 THR A C 1
ATOM 658 O O . THR A 1 81 ? -3.304 12.412 15.726 1.00 95.62 81 THR A O 1
ATOM 661 N N . ALA A 1 82 ? -5.223 11.361 15.148 1.00 96.25 82 ALA A N 1
ATOM 662 C CA . ALA A 1 82 ? -5.546 10.758 16.441 1.00 96.25 82 ALA A CA 1
ATOM 663 C C . ALA A 1 82 ? -5.626 11.775 17.600 1.00 96.25 82 ALA A C 1
ATOM 665 O O . ALA A 1 82 ? -5.314 11.452 18.747 1.00 96.25 82 ALA A O 1
ATOM 666 N N . LYS A 1 83 ? -6.048 13.015 17.313 1.00 94.50 83 LYS A N 1
ATOM 667 C CA . LYS A 1 83 ? -6.107 14.111 18.290 1.00 94.50 83 LYS A CA 1
ATOM 668 C C . LYS A 1 83 ? -7.451 14.825 18.314 1.00 94.50 83 LYS A C 1
ATOM 670 O O . LYS A 1 83 ? -8.086 15.028 17.281 1.00 94.50 83 LYS A O 1
ATOM 675 N N . GLY A 1 84 ? -7.785 15.339 19.496 1.00 93.06 84 GLY A N 1
ATOM 676 C CA . GLY A 1 84 ? -8.955 16.176 19.731 1.00 93.06 84 GLY A CA 1
ATOM 677 C C . GLY A 1 84 ? -10.230 15.368 19.955 1.00 93.06 84 GLY A C 1
ATOM 678 O O . GLY A 1 84 ? -10.200 14.205 20.335 1.00 93.06 84 GLY A O 1
ATOM 679 N N . THR A 1 85 ? -11.369 16.019 19.753 1.00 93.62 85 THR A N 1
ATOM 680 C CA . THR A 1 85 ? -12.697 15.446 20.016 1.00 93.62 85 THR A CA 1
ATOM 681 C C . THR A 1 85 ? -13.431 15.021 18.745 1.00 93.62 85 THR A C 1
ATOM 683 O O . THR A 1 85 ? -14.552 14.525 18.828 1.00 93.62 85 THR A O 1
ATOM 686 N N . ASP A 1 86 ? -12.821 15.217 17.573 1.00 96.00 86 ASP A N 1
ATOM 687 C CA . ASP A 1 86 ? -13.412 14.873 16.282 1.00 96.00 86 ASP A CA 1
ATOM 688 C C . ASP A 1 86 ? -13.182 13.382 15.965 1.00 96.00 86 ASP A C 1
ATOM 690 O O . ASP A 1 86 ? -12.044 12.989 15.681 1.00 96.00 86 ASP A O 1
ATOM 694 N N . PRO A 1 87 ? -14.232 12.534 15.969 1.00 96.38 87 PRO A N 1
ATOM 695 C CA . PRO A 1 87 ? -14.090 11.110 15.682 1.00 96.38 87 PRO A CA 1
ATOM 696 C C . PRO A 1 87 ? -13.575 10.828 14.264 1.00 96.38 87 PRO A C 1
ATOM 698 O O . PRO A 1 87 ? -13.007 9.762 14.043 1.00 96.38 87 PRO A O 1
ATOM 701 N N . GLN A 1 88 ? -13.688 11.767 13.314 1.00 96.88 88 GLN A N 1
ATOM 702 C CA . GLN A 1 88 ? -13.162 11.587 11.954 1.00 96.88 88 GLN A CA 1
ATOM 703 C C . GLN A 1 88 ? -11.630 11.507 11.902 1.00 96.88 88 GLN A C 1
ATOM 705 O O . GLN A 1 88 ? -11.070 11.174 10.861 1.00 96.88 88 GLN A O 1
ATOM 710 N N . LYS A 1 89 ? -10.935 11.830 12.998 1.00 97.38 89 LYS A N 1
ATOM 711 C CA . LYS A 1 89 ? -9.468 11.831 13.073 1.00 97.38 89 LYS A CA 1
ATOM 712 C C . LYS A 1 89 ? -8.869 10.549 13.649 1.00 97.38 89 LYS A C 1
ATOM 714 O O . LYS A 1 89 ? -7.650 10.500 13.813 1.00 97.38 89 LYS A O 1
ATOM 719 N N . TYR A 1 90 ? -9.690 9.536 13.934 1.00 98.38 90 TYR A N 1
ATOM 720 C CA . TYR A 1 90 ? -9.297 8.321 14.649 1.00 98.38 90 TYR A CA 1
ATOM 721 C C . TYR A 1 90 ? -9.660 7.045 13.882 1.00 98.38 90 TYR A C 1
ATOM 723 O O . TYR A 1 90 ? -10.822 6.829 13.538 1.00 98.38 90 TYR A O 1
ATOM 731 N N . LEU A 1 91 ? -8.693 6.141 13.726 1.00 98.44 91 LEU A N 1
ATOM 732 C CA . LEU A 1 91 ? -8.899 4.791 13.200 1.00 98.44 91 LEU A CA 1
ATOM 733 C C . LEU A 1 91 ? -9.855 3.996 14.092 1.00 98.44 91 LEU A C 1
ATOM 735 O O . LEU A 1 91 ? -10.786 3.363 13.595 1.00 98.44 91 LEU A O 1
ATOM 739 N N . ARG A 1 92 ? -9.696 4.071 15.425 1.00 97.31 92 ARG A N 1
ATOM 740 C CA . ARG A 1 92 ? -10.568 3.330 16.356 1.00 97.31 92 ARG A CA 1
ATOM 741 C C . ARG A 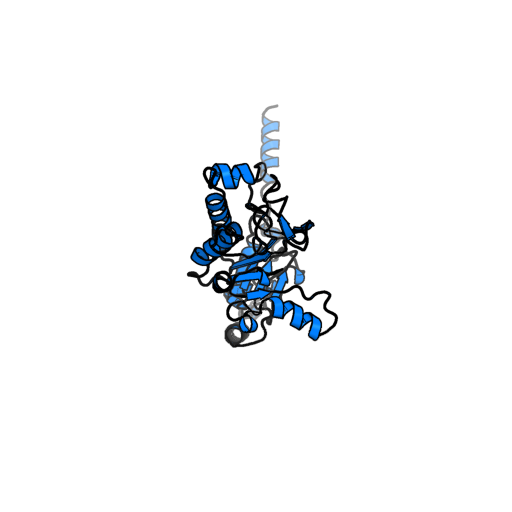1 92 ? -12.047 3.719 16.227 1.00 97.31 92 ARG A C 1
ATOM 743 O O . ARG A 1 92 ? -12.922 2.910 16.535 1.00 97.31 92 ARG A O 1
ATOM 750 N N . MET A 1 93 ? -12.324 4.927 15.735 1.00 98.00 93 MET A N 1
ATOM 751 C CA . MET A 1 93 ? -13.674 5.471 15.573 1.00 98.00 93 MET A CA 1
ATOM 752 C C . MET A 1 93 ? -14.315 5.164 14.211 1.00 98.00 93 MET A C 1
ATOM 754 O O . MET A 1 93 ? -15.481 5.505 14.017 1.00 98.00 93 MET A O 1
ATOM 758 N N . LEU A 1 94 ? -13.609 4.503 13.285 1.00 98.44 94 LEU A N 1
ATOM 759 C CA . LEU A 1 94 ? -14.202 4.019 12.031 1.00 98.44 94 LEU A CA 1
ATOM 760 C C . LEU A 1 94 ? -15.365 3.049 12.301 1.00 98.44 94 LEU A C 1
ATOM 762 O O . LEU A 1 94 ? -15.403 2.449 13.371 1.00 98.44 94 LEU A O 1
ATOM 766 N N . PRO A 1 95 ? -16.311 2.829 11.374 1.00 98.44 95 PRO A N 1
ATOM 767 C CA . PRO A 1 95 ? -17.344 1.808 11.553 1.00 98.44 95 PRO A CA 1
ATOM 768 C C . PRO A 1 95 ? -16.753 0.416 11.838 1.00 98.44 95 PRO A C 1
ATOM 770 O O . PRO A 1 95 ? -15.727 0.041 11.276 1.00 98.44 95 PRO A O 1
ATOM 773 N N . ASP A 1 96 ? -17.401 -0.374 12.698 1.00 98.44 96 ASP A N 1
ATOM 774 C CA . ASP A 1 96 ? -16.908 -1.706 13.104 1.00 98.44 96 ASP A CA 1
ATOM 775 C C . ASP A 1 96 ? -16.804 -2.698 11.926 1.00 98.44 96 ASP A C 1
ATOM 777 O O . ASP A 1 96 ? -15.995 -3.627 11.950 1.00 98.44 96 ASP A O 1
ATOM 781 N N . SER A 1 97 ? -17.568 -2.465 10.856 1.00 98.12 97 SER A N 1
ATOM 782 C CA . SER A 1 97 ? -17.527 -3.238 9.612 1.00 98.12 97 SER A CA 1
ATOM 783 C C . SER A 1 97 ? -16.313 -2.944 8.720 1.00 98.12 97 SER A C 1
ATOM 785 O O . SER A 1 97 ? -16.164 -3.601 7.701 1.00 98.12 97 SER A O 1
ATOM 787 N N . VAL A 1 98 ? -15.452 -1.975 9.056 1.00 98.69 98 VAL A N 1
ATOM 788 C CA . VAL A 1 98 ? -14.223 -1.696 8.290 1.00 98.69 98 VAL A CA 1
ATOM 789 C C . VAL A 1 98 ? -13.141 -2.708 8.657 1.00 98.69 98 VAL A C 1
ATOM 791 O O . VAL A 1 98 ? -12.784 -2.836 9.829 1.00 98.69 98 VAL A O 1
ATOM 794 N N . ASP A 1 99 ? -12.618 -3.438 7.677 1.00 98.69 99 ASP A N 1
ATOM 795 C CA . ASP A 1 99 ? -11.603 -4.481 7.862 1.00 98.69 99 ASP A CA 1
ATOM 796 C C . ASP A 1 99 ? -10.195 -3.974 7.594 1.00 98.69 99 ASP A C 1
ATOM 798 O O . ASP A 1 99 ? -9.288 -4.258 8.373 1.00 98.69 99 ASP A O 1
ATOM 802 N N . ILE A 1 100 ? -10.018 -3.228 6.504 1.00 98.62 100 ILE A N 1
ATOM 803 C CA . ILE A 1 100 ? -8.714 -2.789 6.011 1.00 98.62 100 ILE A CA 1
ATOM 804 C C . ILE A 1 100 ? -8.775 -1.294 5.707 1.00 98.62 100 ILE A C 1
ATOM 806 O O . ILE A 1 100 ? -9.758 -0.792 5.166 1.00 98.62 100 ILE A O 1
ATOM 810 N N . VAL A 1 101 ? -7.716 -0.578 6.060 1.00 98.44 101 VAL A N 1
ATOM 811 C CA . VAL A 1 101 ? -7.570 0.851 5.805 1.00 98.44 101 VAL A CA 1
ATOM 812 C C . VAL A 1 101 ? -6.205 1.123 5.204 1.00 98.44 101 VAL A C 1
ATOM 814 O O . VAL A 1 101 ? -5.199 0.706 5.772 1.00 98.44 101 VAL A O 1
ATOM 817 N N . SER A 1 102 ? -6.170 1.894 4.125 1.00 98.69 102 SER A N 1
ATOM 818 C CA . SER A 1 102 ? -4.936 2.446 3.564 1.00 98.69 102 SER A CA 1
ATOM 819 C C . SER A 1 102 ? -4.745 3.887 4.025 1.00 98.69 102 SER A C 1
ATOM 821 O O . SER A 1 102 ? -5.646 4.715 3.903 1.00 98.69 102 SER A O 1
ATOM 823 N N . LEU A 1 103 ? -3.586 4.209 4.599 1.00 98.00 103 LEU A N 1
ATOM 824 C CA . LEU A 1 103 ? -3.316 5.538 5.148 1.00 98.00 103 LEU A CA 1
ATOM 825 C C . LEU A 1 103 ? -2.940 6.535 4.046 1.00 98.00 103 LEU A C 1
ATOM 827 O O . LEU A 1 103 ? -1.781 6.605 3.638 1.00 98.00 103 LEU A O 1
ATOM 831 N N . TRP A 1 104 ? -3.890 7.367 3.618 1.00 95.38 104 TRP A N 1
ATOM 832 C CA . TRP A 1 104 ? -3.652 8.364 2.572 1.00 95.38 104 TRP A CA 1
ATOM 833 C C . TRP A 1 104 ? -2.984 9.627 3.129 1.00 95.38 104 TRP A C 1
ATOM 835 O O . TRP A 1 104 ? -3.547 10.338 3.967 1.00 95.38 104 TRP A O 1
ATOM 845 N N . GLY A 1 105 ? -1.772 9.923 2.657 1.00 86.75 105 GLY A N 1
ATOM 846 C CA . GLY A 1 105 ? -1.026 11.131 3.032 1.00 86.75 105 GLY A CA 1
ATOM 847 C C . GLY A 1 105 ? -0.347 11.079 4.407 1.00 86.75 105 GLY A C 1
ATOM 848 O O . GLY A 1 105 ? 0.078 12.115 4.925 1.00 86.75 105 GLY A O 1
ATOM 849 N N . THR A 1 106 ? -0.247 9.897 5.028 1.00 85.75 106 THR A N 1
ATOM 850 C CA . THR A 1 106 ? 0.517 9.739 6.274 1.00 85.75 106 THR A CA 1
ATOM 851 C C . THR A 1 106 ? 2.001 9.614 5.953 1.00 85.75 106 THR A C 1
ATOM 853 O O . THR A 1 106 ? 2.439 8.636 5.353 1.00 85.75 106 THR A O 1
ATOM 856 N N . HIS A 1 107 ? 2.788 10.596 6.393 1.00 77.75 107 HIS A N 1
ATOM 857 C CA . HIS A 1 107 ? 4.229 10.645 6.158 1.00 77.75 107 HIS A CA 1
ATOM 858 C C . HIS A 1 107 ? 4.992 10.993 7.436 1.00 77.75 107 HIS A C 1
ATOM 860 O O . HIS A 1 107 ? 4.500 11.723 8.298 1.00 77.75 107 HIS A O 1
ATOM 866 N N . GLY A 1 108 ? 6.240 10.531 7.517 1.00 83.50 108 GLY A N 1
ATOM 867 C CA . GLY A 1 108 ? 7.124 10.812 8.644 1.00 83.50 108 GLY A CA 1
ATOM 868 C C . GLY A 1 108 ? 6.863 9.917 9.853 1.00 83.50 108 GLY A C 1
ATOM 869 O O . GLY A 1 108 ? 6.407 8.783 9.725 1.00 83.50 108 GLY A O 1
ATOM 870 N N . GLU A 1 109 ? 7.229 10.407 11.036 1.00 92.00 109 GLU A N 1
ATOM 871 C CA . GLU A 1 109 ? 7.135 9.612 12.255 1.00 92.00 109 GLU A CA 1
ATOM 872 C C . GLU A 1 109 ? 5.734 9.643 12.863 1.00 92.00 109 GLU A C 1
ATOM 874 O O . GLU A 1 109 ? 5.171 10.717 13.077 1.00 92.00 109 GLU A O 1
ATOM 879 N N . LEU A 1 110 ? 5.203 8.466 13.211 1.00 96.50 110 LEU A N 1
ATOM 880 C CA . LEU A 1 110 ? 3.950 8.382 13.958 1.00 96.50 110 LEU A CA 1
ATOM 881 C C . LEU A 1 110 ? 4.119 8.942 15.373 1.00 96.50 110 LEU A C 1
ATOM 883 O O . LEU A 1 110 ? 5.059 8.584 16.092 1.00 96.50 110 LEU A O 1
ATOM 887 N N . THR A 1 111 ? 3.160 9.767 15.783 1.00 96.88 111 THR A N 1
ATOM 888 C CA . THR A 1 111 ? 3.025 10.254 17.162 1.00 96.88 111 THR A CA 1
ATOM 889 C C . THR A 1 111 ? 2.566 9.136 18.107 1.00 96.88 111 THR A C 1
ATOM 891 O O . THR A 1 111 ? 2.016 8.128 17.664 1.00 96.88 111 THR A O 1
ATOM 894 N N . GLU A 1 112 ? 2.750 9.304 19.420 1.00 97.06 112 GLU A N 1
ATOM 895 C CA . GLU A 1 112 ? 2.260 8.326 20.411 1.00 97.06 112 GLU A CA 1
ATOM 896 C C . GLU A 1 112 ? 0.732 8.154 20.371 1.00 97.06 112 GLU A C 1
ATOM 898 O O . GLU A 1 112 ? 0.234 7.037 20.524 1.00 97.06 112 GLU A O 1
ATOM 903 N N . ASP A 1 113 ? -0.010 9.224 20.073 1.00 96.81 113 ASP A N 1
ATOM 904 C CA . ASP A 1 113 ? -1.468 9.167 19.921 1.00 96.81 113 ASP A CA 1
ATOM 905 C C . ASP A 1 113 ? -1.869 8.307 18.716 1.00 96.81 113 ASP A C 1
ATOM 907 O O . ASP A 1 113 ? -2.747 7.452 18.826 1.00 96.81 113 ASP A O 1
ATOM 911 N N . GLN A 1 114 ? -1.178 8.468 17.582 1.00 98.12 114 GLN A N 1
ATOM 912 C CA . GLN A 1 114 ? -1.372 7.629 16.396 1.00 98.12 114 GLN A CA 1
ATOM 913 C C . GLN A 1 114 ? -1.004 6.168 16.677 1.00 98.12 114 GLN A C 1
ATOM 915 O O . GLN A 1 114 ? -1.765 5.271 16.331 1.00 98.12 114 GLN A O 1
ATOM 920 N N . LYS A 1 115 ? 0.115 5.897 17.361 1.00 98.31 115 LYS A N 1
ATOM 921 C CA . LYS A 1 115 ? 0.489 4.521 17.743 1.00 98.31 115 LYS A CA 1
ATOM 922 C C . LYS A 1 115 ? -0.563 3.872 18.645 1.00 98.31 115 LYS A C 1
ATOM 924 O O . LYS A 1 115 ? -0.896 2.704 18.458 1.00 98.31 115 LYS A O 1
ATOM 929 N N . THR A 1 116 ? -1.106 4.630 19.595 1.00 98.31 116 THR A N 1
ATOM 930 C CA . THR A 1 116 ? -2.167 4.165 20.498 1.00 98.31 116 THR A CA 1
ATOM 931 C C . THR A 1 116 ? -3.458 3.887 19.733 1.00 98.31 116 THR A C 1
ATOM 933 O O . THR A 1 116 ? -4.072 2.837 19.905 1.00 98.31 116 THR A O 1
ATOM 936 N N . ASP A 1 117 ? -3.852 4.799 18.849 1.00 98.62 117 ASP A N 1
ATOM 937 C CA . ASP A 1 117 ? -5.047 4.664 18.022 1.00 98.62 117 ASP A CA 1
ATOM 938 C C . ASP A 1 117 ? -4.967 3.477 17.053 1.00 98.62 117 ASP A C 1
ATOM 940 O O . ASP A 1 117 ? -5.903 2.681 16.977 1.00 98.62 117 ASP A O 1
ATOM 944 N N . LEU A 1 118 ? -3.816 3.302 16.395 1.00 98.62 118 LEU A N 1
ATOM 945 C CA . LEU A 1 118 ? -3.495 2.135 15.574 1.00 98.62 118 LEU A CA 1
ATOM 946 C C . LEU A 1 118 ? -3.642 0.842 16.382 1.00 98.62 118 LEU A C 1
ATOM 948 O O . LEU A 1 118 ? -4.363 -0.066 15.972 1.00 98.62 118 LEU A O 1
ATOM 952 N N . LYS A 1 119 ? -3.004 0.778 17.558 1.00 98.44 119 LYS A N 1
ATOM 953 C CA . LYS A 1 119 ? -3.053 -0.401 18.427 1.00 98.44 119 LYS A CA 1
ATOM 954 C C . LYS A 1 119 ? -4.478 -0.725 18.870 1.00 98.44 119 LYS A C 1
ATOM 956 O O . LYS A 1 119 ? -4.859 -1.889 18.872 1.00 98.44 119 LYS A O 1
ATOM 961 N N . LEU A 1 120 ? -5.286 0.277 19.216 1.00 98.44 120 LEU A N 1
ATOM 962 C CA . LEU A 1 120 ? -6.688 0.067 19.581 1.00 98.44 120 LEU A CA 1
ATOM 963 C C . LEU A 1 120 ? -7.516 -0.426 18.391 1.00 98.44 120 LEU A C 1
ATOM 965 O O . LEU A 1 120 ? -8.320 -1.342 18.550 1.00 98.44 120 LEU A O 1
ATOM 969 N N . PHE A 1 121 ? -7.309 0.120 17.192 1.00 98.69 121 PHE A N 1
ATOM 970 C CA . PHE A 1 121 ? -7.989 -0.365 15.992 1.00 98.69 121 PHE A CA 1
ATOM 971 C C . PHE A 1 121 ? -7.642 -1.834 15.686 1.00 98.69 121 PHE A C 1
ATOM 973 O O . PHE A 1 121 ? -8.538 -2.635 15.411 1.00 98.69 121 PHE A O 1
ATOM 980 N N . GLN A 1 122 ? -6.371 -2.214 15.831 1.00 98.56 122 GLN A N 1
ATOM 981 C CA . GLN A 1 122 ? -5.906 -3.591 15.652 1.00 98.56 122 GLN A CA 1
ATOM 982 C C . GLN A 1 122 ? -6.433 -4.530 16.750 1.00 98.56 122 GLN A C 1
ATOM 984 O O . GLN A 1 122 ? -7.121 -5.508 16.459 1.00 98.56 122 GLN A O 1
ATOM 989 N N . ASP A 1 123 ? -6.157 -4.230 18.020 1.00 97.56 123 ASP A N 1
ATOM 990 C CA . ASP A 1 123 ? -6.386 -5.160 19.132 1.00 97.56 123 ASP A CA 1
ATOM 991 C C . ASP A 1 123 ? -7.854 -5.222 19.560 1.00 97.56 123 ASP A C 1
ATOM 993 O O . ASP A 1 123 ? -8.369 -6.291 19.894 1.00 97.56 123 ASP A O 1
ATOM 997 N N . VAL A 1 124 ? -8.548 -4.078 19.561 1.00 97.81 124 VAL A N 1
ATOM 998 C CA . VAL A 1 124 ? -9.958 -4.022 19.956 1.00 97.81 124 VAL A CA 1
ATOM 999 C C . VAL A 1 124 ? -10.826 -4.420 18.774 1.00 97.81 124 VAL A C 1
ATOM 1001 O O . VAL A 1 124 ? -11.630 -5.340 18.894 1.00 97.81 124 VAL A O 1
ATOM 1004 N N . LYS A 1 125 ? -10.646 -3.793 17.611 1.00 98.25 125 LYS A N 1
ATOM 1005 C CA . LYS A 1 125 ? -11.593 -3.956 16.497 1.00 98.25 125 LYS A CA 1
ATOM 1006 C C . LYS A 1 125 ? -11.199 -5.037 15.497 1.00 98.25 125 LYS A C 1
ATOM 1008 O O . LYS A 1 125 ? -12.057 -5.495 14.750 1.00 98.25 125 LYS A O 1
ATOM 1013 N N . GLY A 1 126 ? -9.941 -5.480 15.499 1.00 98.31 126 GLY A N 1
ATOM 1014 C CA . GLY A 1 126 ? -9.427 -6.436 14.515 1.00 98.31 126 GLY A CA 1
ATOM 1015 C C . GLY A 1 126 ? -9.184 -5.826 13.139 1.00 98.31 126 GLY A C 1
ATOM 1016 O O . GLY A 1 126 ? -9.119 -6.571 12.165 1.00 98.31 126 GLY A O 1
ATOM 1017 N N . GLY A 1 127 ? -9.102 -4.498 13.050 1.00 98.56 127 GLY A N 1
ATOM 1018 C CA . GLY A 1 127 ? -8.836 -3.805 11.798 1.00 98.56 127 GLY A CA 1
ATOM 1019 C C . GLY A 1 127 ? -7.371 -3.911 11.373 1.00 98.56 127 GLY A C 1
ATOM 1020 O O . GLY A 1 127 ? -6.484 -4.158 12.194 1.00 98.56 127 GLY A O 1
ATOM 1021 N N . LYS A 1 128 ? -7.127 -3.728 10.076 1.00 98.75 128 LYS A N 1
ATOM 1022 C CA . LYS A 1 128 ? -5.810 -3.777 9.439 1.00 98.75 128 LYS A CA 1
ATOM 1023 C C . LYS A 1 128 ? -5.469 -2.432 8.820 1.00 98.75 128 LYS A C 1
ATOM 1025 O O . LYS A 1 128 ? -6.326 -1.815 8.196 1.00 98.75 128 LYS A O 1
ATOM 1030 N N . VAL A 1 129 ? -4.232 -1.977 8.996 1.00 98.69 129 VAL A N 1
ATOM 1031 C CA . VAL A 1 129 ? -3.791 -0.653 8.539 1.00 98.69 129 VAL A CA 1
ATOM 1032 C C . VAL A 1 129 ? -2.563 -0.771 7.652 1.00 98.69 129 VAL A C 1
ATOM 1034 O O . VAL A 1 129 ? -1.522 -1.264 8.086 1.00 98.69 129 VAL A O 1
ATOM 1037 N N . LEU A 1 130 ? -2.684 -0.300 6.416 1.00 98.69 130 LEU A N 1
ATOM 1038 C CA . LEU A 1 130 ? -1.648 -0.338 5.395 1.00 98.69 130 LEU A CA 1
ATOM 1039 C C . LEU A 1 130 ? -1.028 1.049 5.228 1.00 98.69 130 LEU A C 1
ATOM 1041 O O . LEU A 1 130 ? -1.722 2.069 5.227 1.00 98.69 130 LEU A O 1
ATOM 1045 N N . LEU A 1 131 ? 0.291 1.085 5.071 1.00 97.44 131 LEU A N 1
ATOM 1046 C CA . LEU A 1 131 ? 0.967 2.263 4.533 1.00 97.44 131 LEU A CA 1
ATOM 1047 C C . LEU A 1 131 ? 0.659 2.347 3.028 1.00 97.44 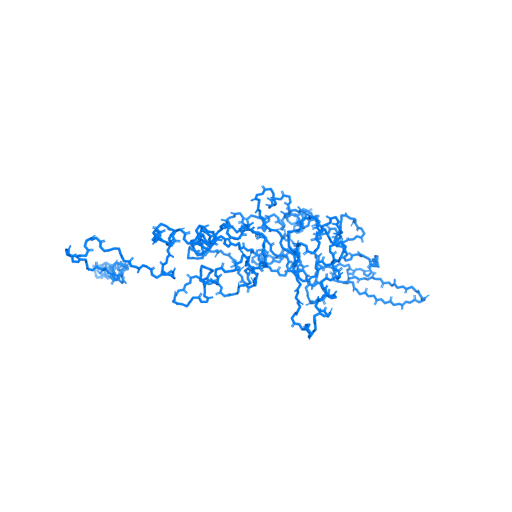131 LEU A C 1
ATOM 1049 O O . LEU A 1 131 ? 0.619 1.307 2.384 1.00 97.44 131 LEU A O 1
ATOM 1053 N N . CYS A 1 132 ? 0.423 3.543 2.487 1.00 97.25 132 CYS A N 1
ATOM 1054 C CA . CYS A 1 132 ? -0.114 3.721 1.133 1.00 97.25 132 CYS A CA 1
ATOM 1055 C C . CYS A 1 132 ? 0.469 4.971 0.465 1.00 97.25 132 CYS A C 1
ATOM 1057 O O . CYS A 1 132 ? 0.534 6.034 1.095 1.00 97.25 132 CYS A O 1
ATOM 1059 N N . TRP A 1 133 ? 0.883 4.843 -0.796 1.00 97.25 133 TRP A N 1
ATOM 1060 C CA . TRP A 1 133 ? 1.150 5.959 -1.707 1.00 97.25 133 TRP A CA 1
ATOM 1061 C C . TRP A 1 133 ? 1.323 5.468 -3.147 1.00 97.25 133 TRP A C 1
ATOM 1063 O O . TRP A 1 133 ? 1.692 4.314 -3.366 1.00 97.25 133 TRP A O 1
ATOM 1073 N N . ILE A 1 134 ? 1.184 6.390 -4.105 1.00 97.56 134 ILE A N 1
ATOM 1074 C CA . ILE A 1 134 ? 1.517 6.162 -5.519 1.00 97.56 134 ILE A CA 1
ATOM 1075 C C . ILE A 1 134 ? 2.990 5.770 -5.664 1.00 97.56 134 ILE A C 1
ATOM 1077 O O . ILE A 1 134 ? 3.878 6.541 -5.285 1.00 97.56 134 ILE A O 1
ATOM 1081 N N . VAL A 1 135 ? 3.260 4.604 -6.254 1.00 97.62 135 VAL A N 1
ATOM 1082 C CA . VAL A 1 135 ? 4.620 4.108 -6.512 1.00 97.62 135 VAL A CA 1
ATOM 1083 C C . VAL A 1 135 ? 5.012 4.352 -7.972 1.00 97.62 135 VAL A C 1
ATOM 1085 O O . VAL A 1 135 ? 4.982 3.445 -8.805 1.00 97.62 135 VAL A O 1
ATOM 1088 N N . SER A 1 136 ? 5.428 5.579 -8.289 1.00 96.88 136 SER A N 1
ATOM 1089 C CA . SER A 1 136 ? 5.886 5.963 -9.632 1.00 96.88 136 SER A CA 1
ATOM 1090 C C . SER A 1 136 ? 7.377 5.701 -9.835 1.00 96.88 136 SER A C 1
ATOM 1092 O O . SER A 1 136 ? 7.809 5.190 -10.876 1.00 96.88 136 SER A O 1
ATOM 1094 N N . ASN A 1 137 ? 8.178 6.064 -8.836 1.00 96.88 137 ASN A N 1
ATOM 1095 C CA . ASN A 1 137 ? 9.630 6.063 -8.871 1.00 96.88 137 ASN A CA 1
ATOM 1096 C C . ASN A 1 137 ? 10.225 5.351 -7.658 1.00 96.88 137 ASN A C 1
ATOM 1098 O O . ASN A 1 137 ? 9.691 5.359 -6.548 1.00 96.88 137 ASN A O 1
ATOM 1102 N N . VAL A 1 138 ? 11.422 4.804 -7.853 1.00 97.44 138 VAL A N 1
ATOM 1103 C CA . VAL A 1 138 ? 12.272 4.381 -6.742 1.00 97.44 138 VAL A CA 1
ATOM 1104 C C . VAL A 1 138 ? 12.534 5.580 -5.834 1.00 97.44 138 VAL A C 1
ATOM 1106 O O . VAL A 1 138 ? 13.102 6.584 -6.267 1.00 97.44 138 VAL A O 1
ATOM 1109 N N . GLY A 1 139 ? 12.151 5.445 -4.565 1.00 96.88 139 GLY A N 1
ATOM 1110 C CA . GLY A 1 139 ? 12.380 6.460 -3.545 1.00 96.88 139 GLY A CA 1
ATOM 1111 C C . GLY A 1 139 ? 11.210 7.392 -3.258 1.00 96.88 139 GLY A C 1
ATOM 1112 O O . GLY A 1 139 ? 11.377 8.283 -2.416 1.00 96.88 139 GLY A O 1
ATOM 1113 N N . ASP A 1 140 ? 10.051 7.197 -3.890 1.00 96.06 140 ASP A N 1
ATOM 1114 C CA . ASP A 1 140 ? 8.844 7.955 -3.557 1.00 96.06 140 ASP A CA 1
ATOM 1115 C C . ASP A 1 140 ? 8.563 7.876 -2.047 1.00 96.06 140 ASP A C 1
ATOM 1117 O O . ASP A 1 140 ? 8.673 6.817 -1.421 1.00 96.06 140 ASP A O 1
ATOM 1121 N N . GLN A 1 141 ? 8.273 9.037 -1.453 1.00 94.62 141 GLN A N 1
ATOM 1122 C CA . GLN A 1 141 ? 8.017 9.274 -0.021 1.00 94.62 141 GLN A CA 1
ATOM 1123 C C . GLN A 1 141 ? 9.164 8.991 0.968 1.00 94.62 141 GLN A C 1
ATOM 1125 O O . GLN A 1 141 ? 9.153 9.544 2.068 1.00 94.62 141 GLN A O 1
ATOM 1130 N N . LEU A 1 142 ? 10.167 8.182 0.608 1.00 95.56 142 LEU A N 1
ATOM 1131 C CA . LEU A 1 142 ? 11.245 7.768 1.521 1.00 95.56 142 LEU A CA 1
ATOM 1132 C C . LEU A 1 142 ? 12.627 8.331 1.176 1.00 95.56 142 LEU A C 1
ATOM 1134 O O . LEU A 1 142 ? 13.582 8.103 1.919 1.00 95.56 142 LEU A O 1
ATOM 1138 N N . THR A 1 143 ? 12.765 9.077 0.080 1.00 96.69 143 THR A N 1
ATOM 1139 C CA . THR A 1 143 ? 14.019 9.784 -0.209 1.00 96.69 143 THR A CA 1
ATOM 1140 C C . THR A 1 143 ? 14.303 10.823 0.884 1.00 96.69 143 THR A C 1
ATOM 1142 O O . THR A 1 143 ? 13.457 11.684 1.146 1.00 96.69 143 THR A O 1
ATOM 1145 N N . PRO A 1 144 ? 15.480 10.784 1.541 1.00 95.12 144 PRO A N 1
ATOM 1146 C CA . PRO A 1 144 ? 15.817 11.747 2.580 1.00 95.12 144 PRO A CA 1
ATOM 1147 C C . PRO A 1 144 ? 15.778 13.188 2.067 1.00 95.12 144 PRO A C 1
ATOM 1149 O O . PRO A 1 144 ? 16.241 13.484 0.965 1.00 95.12 144 PRO A O 1
ATOM 1152 N N . LYS A 1 145 ? 15.281 14.111 2.899 1.00 93.19 145 LYS A N 1
ATOM 1153 C CA . LYS A 1 145 ? 15.233 15.540 2.558 1.00 93.19 145 LYS A CA 1
ATOM 1154 C C . LYS A 1 145 ? 16.618 16.047 2.149 1.00 93.19 145 LYS A C 1
ATOM 1156 O O . LYS A 1 145 ? 17.595 15.837 2.864 1.00 93.19 145 LYS A O 1
ATOM 1161 N N . GLY A 1 146 ? 16.675 16.751 1.021 1.00 95.31 146 GLY A N 1
ATOM 1162 C CA . GLY A 1 146 ? 17.910 17.323 0.484 1.00 95.31 146 GLY A CA 1
ATOM 1163 C C . GLY A 1 146 ? 18.793 16.343 -0.294 1.00 95.31 146 GLY A C 1
ATOM 1164 O O . GLY A 1 146 ? 19.851 16.758 -0.756 1.00 95.31 146 GLY A O 1
ATOM 1165 N N . LYS A 1 147 ? 18.382 15.079 -0.460 1.00 96.81 147 LYS A N 1
ATOM 1166 C CA . LYS A 1 147 ? 19.027 14.136 -1.380 1.00 96.81 147 LYS A CA 1
ATOM 1167 C C . LYS A 1 147 ? 18.231 14.006 -2.678 1.00 96.81 147 LYS A C 1
ATOM 1169 O O . LYS A 1 147 ? 17.006 14.086 -2.666 1.00 96.81 147 LYS A O 1
ATOM 1174 N N . ASP A 1 148 ? 18.943 13.772 -3.775 1.00 97.19 148 ASP A N 1
ATOM 1175 C CA . ASP A 1 148 ? 18.347 13.302 -5.024 1.00 97.19 148 ASP A CA 1
ATOM 1176 C C . ASP A 1 148 ? 18.003 11.806 -4.916 1.00 97.19 148 ASP A C 1
ATOM 1178 O O . ASP A 1 148 ? 18.752 11.024 -4.320 1.00 97.19 148 ASP A O 1
ATOM 1182 N N . ALA A 1 149 ? 16.857 11.404 -5.470 1.00 96.12 149 ALA A N 1
ATOM 1183 C CA . ALA A 1 149 ? 16.356 10.038 -5.350 1.00 96.12 149 ALA A CA 1
ATOM 1184 C C . ALA A 1 149 ? 17.237 9.023 -6.093 1.00 96.12 149 ALA A C 1
ATOM 1186 O O . ALA A 1 149 ? 17.504 7.943 -5.563 1.00 96.12 149 ALA A O 1
ATOM 1187 N N . LYS A 1 150 ? 17.727 9.364 -7.292 1.00 94.56 150 LYS A N 1
ATOM 1188 C CA . LYS A 1 150 ? 18.583 8.477 -8.087 1.00 94.56 150 LYS A CA 1
ATOM 1189 C C . LYS A 1 150 ? 19.946 8.328 -7.426 1.00 94.56 150 LYS A C 1
ATOM 1191 O O . LYS A 1 150 ? 20.412 7.201 -7.254 1.00 94.56 150 LYS A O 1
ATOM 1196 N N . ASP A 1 151 ? 20.552 9.432 -7.006 1.00 97.19 151 ASP A N 1
ATOM 1197 C CA . ASP A 1 151 ? 21.849 9.388 -6.332 1.00 97.19 151 ASP A CA 1
ATOM 1198 C C . ASP A 1 151 ? 21.776 8.604 -5.018 1.00 97.19 151 ASP A C 1
ATOM 1200 O O . ASP A 1 151 ? 22.657 7.797 -4.725 1.00 97.19 151 ASP A O 1
ATOM 1204 N N . TYR A 1 152 ? 20.708 8.775 -4.238 1.00 98.50 152 TYR A N 1
ATOM 1205 C CA . TYR A 1 152 ? 20.568 8.051 -2.980 1.00 98.50 152 TYR A CA 1
ATOM 1206 C C . TYR A 1 152 ? 20.243 6.568 -3.184 1.00 98.50 152 TYR A C 1
ATOM 1208 O O . TYR A 1 152 ? 20.952 5.699 -2.679 1.00 98.50 152 TYR A O 1
ATOM 1216 N N . TRP A 1 153 ? 19.177 6.246 -3.914 1.00 98.38 153 TRP A N 1
ATOM 1217 C CA . TRP A 1 153 ? 18.699 4.866 -3.980 1.00 98.38 153 TRP A CA 1
ATOM 1218 C C . TRP A 1 153 ? 19.482 4.014 -4.966 1.00 98.38 153 TRP A C 1
ATOM 1220 O O . TRP A 1 153 ? 19.808 2.874 -4.655 1.00 98.38 153 TRP A O 1
ATOM 1230 N N . ILE A 1 154 ? 19.818 4.547 -6.139 1.00 96.81 154 ILE A N 1
ATOM 1231 C CA . ILE A 1 154 ? 20.469 3.761 -7.190 1.00 96.81 154 ILE A CA 1
ATOM 1232 C C . ILE A 1 154 ? 21.986 3.801 -7.007 1.00 96.81 154 ILE A C 1
ATOM 1234 O O . ILE A 1 154 ? 22.618 2.747 -6.971 1.00 96.81 154 ILE A O 1
ATOM 1238 N N . THR A 1 155 ? 22.578 4.986 -6.840 1.00 97.69 155 THR A N 1
ATOM 1239 C CA . THR A 1 155 ? 24.040 5.117 -6.726 1.00 97.69 155 THR A CA 1
ATOM 1240 C C . THR A 1 155 ? 24.549 4.706 -5.341 1.00 97.69 155 THR A C 1
ATOM 1242 O O . THR A 1 155 ? 25.360 3.788 -5.248 1.00 97.69 155 THR A O 1
ATOM 1245 N N . GLU A 1 156 ? 24.076 5.340 -4.261 1.00 98.25 156 GLU A N 1
ATOM 1246 C CA . GLU A 1 156 ? 24.573 5.091 -2.896 1.00 98.25 156 GLU A CA 1
ATOM 1247 C C . GLU A 1 156 ? 24.093 3.738 -2.345 1.00 98.25 156 GLU A C 1
ATOM 1249 O O . GLU A 1 156 ? 24.911 2.939 -1.892 1.00 98.25 156 GLU A O 1
ATOM 1254 N N . LYS A 1 157 ? 22.782 3.458 -2.373 1.00 98.38 157 LYS A N 1
ATOM 1255 C CA . LYS A 1 157 ? 22.221 2.217 -1.803 1.00 98.38 157 LYS A CA 1
ATOM 1256 C C . LYS A 1 157 ? 22.318 1.015 -2.736 1.00 98.38 157 LYS A C 1
ATOM 1258 O O . LYS A 1 157 ? 22.601 -0.081 -2.264 1.00 98.38 157 LYS A O 1
ATOM 1263 N N . GLY A 1 158 ? 22.108 1.220 -4.032 1.00 97.88 158 GLY A N 1
ATOM 1264 C CA . GLY A 1 158 ? 22.190 0.173 -5.050 1.00 97.88 158 GLY A CA 1
ATOM 1265 C C . GLY A 1 158 ? 23.595 -0.066 -5.610 1.00 97.88 158 GLY A C 1
ATOM 1266 O O . GLY A 1 158 ? 23.771 -0.963 -6.432 1.00 97.88 158 GLY A O 1
ATOM 1267 N N . GLY A 1 159 ? 24.599 0.733 -5.229 1.00 97.94 159 GLY A N 1
ATOM 1268 C CA . GLY A 1 159 ? 25.957 0.622 -5.777 1.00 97.94 159 GLY A CA 1
ATOM 1269 C C . GLY A 1 159 ? 26.029 0.877 -7.288 1.00 97.94 159 GLY A C 1
ATOM 1270 O O . GLY A 1 159 ? 26.866 0.297 -7.975 1.00 97.94 159 GLY A O 1
ATOM 1271 N N . GLY A 1 160 ? 25.112 1.687 -7.823 1.00 96.81 160 GLY A N 1
ATOM 1272 C CA . GLY A 1 160 ? 24.939 1.940 -9.255 1.00 96.81 160 GLY A CA 1
ATOM 1273 C C . GLY A 1 160 ? 24.029 0.939 -9.976 1.00 96.81 160 GLY A C 1
ATOM 1274 O O . GLY A 1 160 ? 23.703 1.158 -11.141 1.00 96.81 160 GLY A O 1
ATOM 1275 N N . ASN A 1 161 ? 23.577 -0.133 -9.315 1.00 97.69 161 ASN A N 1
ATOM 1276 C CA . ASN A 1 161 ? 22.627 -1.086 -9.885 1.00 97.69 161 ASN A CA 1
ATOM 1277 C C . ASN A 1 161 ? 21.182 -0.678 -9.555 1.00 97.69 161 ASN A C 1
ATOM 1279 O O . ASN A 1 161 ? 20.790 -0.596 -8.390 1.00 97.69 161 ASN A O 1
ATOM 1283 N N . PHE A 1 162 ? 20.370 -0.471 -10.594 1.00 96.25 162 PHE A N 1
ATOM 1284 C CA . PHE A 1 162 ? 18.968 -0.078 -10.452 1.00 96.25 162 PHE A CA 1
ATOM 1285 C C . PHE A 1 162 ? 18.146 -1.064 -9.609 1.00 96.25 162 PHE A C 1
ATOM 1287 O O . PHE A 1 162 ? 17.445 -0.637 -8.695 1.00 96.25 162 PHE A O 1
ATOM 1294 N N . LEU A 1 163 ? 18.250 -2.372 -9.866 1.00 98.12 163 LEU A N 1
ATOM 1295 C CA . LEU A 1 163 ? 17.458 -3.384 -9.156 1.00 98.12 163 LEU A CA 1
ATOM 1296 C C . LEU A 1 163 ? 17.876 -3.523 -7.689 1.00 98.12 163 LEU A C 1
ATOM 1298 O O . LEU A 1 163 ? 17.023 -3.745 -6.834 1.00 98.12 163 LEU A O 1
ATOM 1302 N N . GLU A 1 164 ? 19.158 -3.340 -7.370 1.00 98.69 164 GLU A N 1
ATOM 1303 C CA . GLU A 1 164 ? 19.599 -3.285 -5.970 1.00 98.69 164 GLU A CA 1
ATOM 1304 C C . GLU A 1 164 ? 19.073 -2.026 -5.264 1.00 98.69 164 GLU A C 1
ATOM 1306 O O . GLU A 1 164 ? 18.655 -2.096 -4.109 1.00 98.69 164 GLU A O 1
ATOM 1311 N N . GLY A 1 165 ? 18.979 -0.897 -5.974 1.00 98.69 165 GLY A N 1
ATOM 1312 C CA . GLY A 1 165 ? 18.303 0.302 -5.472 1.00 98.69 165 GLY A CA 1
ATOM 1313 C C . GLY A 1 165 ? 16.807 0.088 -5.219 1.00 98.69 165 GLY A C 1
ATOM 1314 O O . GLY A 1 165 ? 16.294 0.499 -4.177 1.00 98.69 165 GLY A O 1
ATOM 1315 N N . VAL A 1 166 ? 16.115 -0.624 -6.117 1.00 98.81 166 VAL A N 1
ATOM 1316 C CA . VAL A 1 166 ? 14.712 -1.037 -5.932 1.00 98.81 166 VAL A CA 1
ATOM 1317 C C . VAL A 1 166 ? 14.554 -1.903 -4.680 1.00 98.81 166 VAL A C 1
ATOM 1319 O O . VAL A 1 166 ? 13.674 -1.638 -3.861 1.00 98.81 166 VAL A O 1
ATOM 1322 N N . LYS A 1 167 ? 15.417 -2.911 -4.491 1.00 98.94 167 LYS A N 1
ATOM 1323 C CA . LYS A 1 167 ? 15.403 -3.765 -3.291 1.00 98.94 167 LYS A CA 1
ATOM 1324 C C . LYS A 1 167 ? 15.651 -2.956 -2.023 1.00 98.94 167 LYS A C 1
ATOM 1326 O O . LYS A 1 167 ? 14.993 -3.198 -1.012 1.00 98.94 167 LYS A O 1
ATOM 1331 N N . ALA A 1 168 ? 16.587 -2.008 -2.051 1.00 98.88 168 ALA A N 1
ATOM 1332 C CA . ALA A 1 168 ? 16.860 -1.135 -0.913 1.00 98.88 168 ALA A CA 1
ATOM 1333 C C . ALA A 1 168 ? 15.639 -0.269 -0.563 1.00 98.88 168 ALA A C 1
ATOM 1335 O O . ALA A 1 168 ? 15.282 -0.165 0.609 1.00 98.88 168 ALA A O 1
ATOM 1336 N N . TYR A 1 169 ? 14.969 0.294 -1.571 1.00 98.81 169 TYR A N 1
ATOM 1337 C CA . TYR A 1 169 ? 13.749 1.079 -1.390 1.00 98.81 169 TYR A CA 1
ATOM 1338 C C . TYR A 1 169 ? 12.599 0.242 -0.808 1.00 98.81 169 TYR A C 1
ATOM 1340 O O . TYR A 1 169 ? 12.032 0.618 0.217 1.00 98.81 169 TYR A O 1
ATOM 1348 N N . ALA A 1 170 ? 12.313 -0.932 -1.381 1.00 98.88 170 ALA A N 1
ATOM 1349 C CA . ALA A 1 170 ? 11.299 -1.851 -0.857 1.00 98.88 170 ALA A CA 1
ATOM 1350 C C . ALA A 1 170 ? 11.600 -2.277 0.592 1.00 98.88 170 ALA A C 1
ATOM 1352 O O . ALA A 1 170 ? 10.711 -2.299 1.441 1.00 98.88 170 ALA A O 1
ATOM 1353 N N . ASN A 1 171 ? 12.867 -2.549 0.918 1.00 98.88 171 ASN A N 1
ATOM 1354 C CA . ASN A 1 171 ? 13.259 -2.870 2.290 1.00 98.88 171 ASN A CA 1
ATOM 1355 C C . ASN A 1 171 ? 13.045 -1.708 3.266 1.00 98.88 171 ASN A C 1
ATOM 1357 O O . ASN A 1 171 ? 12.650 -1.963 4.399 1.00 98.88 171 ASN A O 1
ATOM 1361 N N . ALA A 1 172 ? 13.236 -0.455 2.849 1.00 98.44 172 ALA A N 1
ATOM 1362 C CA . ALA A 1 172 ? 12.963 0.702 3.703 1.00 98.44 172 ALA A CA 1
ATOM 1363 C C . ALA A 1 172 ? 11.460 0.878 4.005 1.00 98.44 172 ALA A C 1
ATOM 1365 O O . ALA A 1 172 ? 11.083 1.318 5.097 1.00 98.44 172 ALA A O 1
ATOM 1366 N N . ILE A 1 173 ? 10.588 0.488 3.069 1.00 98.44 173 ILE A N 1
ATOM 1367 C CA . ILE A 1 173 ? 9.139 0.402 3.306 1.00 98.44 173 ILE A CA 1
ATOM 1368 C C . ILE A 1 173 ? 8.854 -0.669 4.363 1.00 98.44 173 ILE A C 1
ATOM 1370 O O . ILE A 1 173 ? 8.189 -0.387 5.362 1.00 98.44 173 ILE A O 1
ATOM 1374 N N . CYS A 1 174 ? 9.422 -1.869 4.203 1.00 98.69 174 CYS A N 1
ATOM 1375 C CA . CYS A 1 174 ? 9.294 -2.941 5.190 1.00 98.69 174 CYS A CA 1
ATOM 1376 C C . CYS A 1 174 ? 9.816 -2.526 6.575 1.00 98.69 174 CYS A C 1
ATOM 1378 O O . CYS A 1 174 ? 9.157 -2.802 7.574 1.00 98.69 174 CYS A O 1
ATOM 1380 N N . ASP A 1 175 ? 10.953 -1.823 6.648 1.00 98.31 175 ASP A N 1
ATOM 1381 C CA . ASP A 1 175 ? 11.498 -1.285 7.902 1.00 98.31 175 ASP A CA 1
ATOM 1382 C C . ASP A 1 175 ? 10.486 -0.366 8.597 1.00 98.31 175 ASP A C 1
ATOM 1384 O O . ASP A 1 175 ? 10.309 -0.436 9.812 1.00 98.31 175 ASP A O 1
ATOM 1388 N N . THR A 1 176 ? 9.790 0.477 7.830 1.00 97.19 176 THR A N 1
ATOM 1389 C CA . THR A 1 176 ? 8.779 1.408 8.351 1.00 97.19 176 THR A CA 1
ATOM 1390 C C . THR A 1 176 ? 7.548 0.665 8.868 1.00 97.19 176 THR A C 1
ATOM 1392 O O . THR A 1 176 ? 7.084 0.937 9.978 1.00 97.19 176 THR A O 1
ATOM 1395 N N . ILE A 1 177 ? 7.051 -0.309 8.102 1.00 98.06 177 ILE A N 1
ATOM 1396 C CA . ILE A 1 177 ? 5.921 -1.166 8.491 1.00 98.06 177 ILE A CA 1
ATOM 1397 C C . ILE A 1 177 ? 6.242 -1.919 9.783 1.00 98.06 177 ILE A C 1
ATOM 1399 O O . ILE A 1 177 ? 5.431 -1.948 10.707 1.00 98.06 177 ILE A O 1
ATOM 1403 N N . GLU A 1 178 ? 7.447 -2.477 9.885 1.00 97.81 178 GLU A N 1
ATOM 1404 C CA . GLU A 1 178 ? 7.914 -3.198 11.067 1.00 97.81 178 GLU A CA 1
ATOM 1405 C C . GLU A 1 178 ? 8.111 -2.267 12.272 1.00 97.81 178 GLU A C 1
ATOM 1407 O O . GLU A 1 178 ? 7.641 -2.590 13.363 1.00 97.81 178 GLU A O 1
ATOM 1412 N N . LYS A 1 179 ? 8.732 -1.092 12.080 1.00 97.56 179 LYS A N 1
ATOM 1413 C CA . LYS A 1 179 ? 8.955 -0.080 13.133 1.00 97.56 179 LYS A CA 1
ATOM 1414 C C . LYS A 1 179 ? 7.651 0.335 13.811 1.00 97.56 179 LYS A C 1
ATOM 1416 O O . LYS A 1 179 ? 7.631 0.520 15.026 1.00 97.56 179 LYS A O 1
ATOM 1421 N N . TYR A 1 180 ? 6.587 0.510 13.031 1.00 97.75 180 TYR A N 1
ATOM 1422 C CA . TYR A 1 180 ? 5.299 1.002 13.524 1.00 97.75 180 TYR A CA 1
ATOM 1423 C C . TYR A 1 180 ? 4.239 -0.086 13.713 1.00 97.75 180 TYR A C 1
ATOM 1425 O O . TYR A 1 180 ? 3.127 0.231 14.125 1.00 97.75 180 TYR A O 1
ATOM 1433 N N . ASN A 1 181 ? 4.576 -1.354 13.463 1.00 98.00 181 ASN A N 1
ATOM 1434 C CA . ASN A 1 181 ? 3.641 -2.479 13.515 1.00 98.00 181 ASN A CA 1
ATOM 1435 C C . ASN A 1 181 ? 2.388 -2.276 12.633 1.00 98.00 181 ASN A C 1
ATOM 1437 O O . ASN A 1 181 ? 1.281 -2.665 13.008 1.00 98.00 181 ASN A O 1
ATOM 1441 N N . LEU A 1 182 ? 2.561 -1.676 11.453 1.00 98.38 182 LEU A N 1
ATOM 1442 C CA . LEU A 1 182 ? 1.502 -1.605 10.443 1.00 98.38 182 LEU A CA 1
ATOM 1443 C C . LEU A 1 182 ? 1.252 -2.993 9.848 1.00 98.38 182 LEU A C 1
ATOM 1445 O O . LEU A 1 182 ? 2.118 -3.866 9.885 1.00 98.38 182 LEU A O 1
ATOM 1449 N N . ASP A 1 183 ? 0.063 -3.218 9.303 1.00 98.75 183 ASP A N 1
ATOM 1450 C CA . ASP A 1 183 ? -0.354 -4.527 8.807 1.00 98.75 183 ASP A CA 1
ATOM 1451 C C . ASP A 1 183 ? 0.109 -4.821 7.383 1.00 98.75 183 ASP A C 1
ATOM 1453 O O . ASP A 1 183 ? -0.013 -5.965 6.959 1.00 98.75 183 ASP A O 1
ATOM 1457 N N . GLY A 1 184 ? 0.676 -3.855 6.663 1.00 98.56 184 GLY A N 1
ATOM 1458 C CA . GLY A 1 184 ? 1.141 -4.093 5.304 1.00 98.56 184 GLY A CA 1
ATOM 1459 C C . GLY A 1 184 ? 1.388 -2.836 4.485 1.00 98.56 184 GLY A C 1
ATOM 1460 O O . GLY A 1 184 ? 1.522 -1.737 5.035 1.00 98.56 184 GLY A O 1
ATOM 1461 N N . PHE A 1 185 ? 1.456 -3.030 3.171 1.00 98.75 185 PHE A N 1
ATOM 1462 C CA . PHE A 1 185 ? 1.641 -1.970 2.190 1.00 98.75 185 PHE A CA 1
ATOM 1463 C C . PHE A 1 185 ? 0.561 -2.044 1.115 1.00 98.75 185 PHE A C 1
ATOM 1465 O O . PHE A 1 185 ? 0.213 -3.130 0.652 1.00 98.75 185 PHE A O 1
ATOM 1472 N N . ASP A 1 186 ? 0.071 -0.876 0.737 1.00 98.75 186 ASP A N 1
ATOM 1473 C CA . ASP A 1 186 ? -0.814 -0.653 -0.387 1.00 98.75 186 ASP A CA 1
ATOM 1474 C C . ASP A 1 186 ? -0.031 0.021 -1.519 1.00 98.75 186 ASP A C 1
ATOM 1476 O O . ASP A 1 186 ? 0.494 1.128 -1.353 1.00 98.75 186 ASP A O 1
ATOM 1480 N N . ILE A 1 187 ? 0.109 -0.702 -2.628 1.00 98.75 187 ILE A N 1
ATOM 1481 C CA . ILE A 1 187 ? 0.797 -0.257 -3.834 1.00 98.75 187 ILE A CA 1
ATOM 1482 C C . ILE A 1 187 ? -0.241 0.397 -4.745 1.00 98.75 187 ILE A C 1
ATOM 1484 O O . ILE A 1 187 ? -0.868 -0.291 -5.550 1.00 98.75 187 ILE A O 1
ATOM 1488 N N . ASP A 1 188 ? -0.341 1.720 -4.660 1.00 98.44 188 ASP A N 1
ATOM 1489 C CA . ASP A 1 188 ? -1.101 2.525 -5.614 1.00 98.44 188 ASP A CA 1
ATOM 1490 C C . ASP A 1 188 ? -0.291 2.612 -6.918 1.00 98.44 188 ASP A C 1
ATOM 1492 O O . ASP A 1 188 ? 0.771 3.251 -7.001 1.00 98.44 188 ASP A O 1
ATOM 1496 N N . TYR A 1 189 ? -0.728 1.839 -7.915 1.00 98.44 189 TYR A N 1
ATOM 1497 C CA . TYR A 1 189 ? -0.038 1.669 -9.185 1.00 98.44 189 TYR A CA 1
ATOM 1498 C C . TYR A 1 189 ? -0.882 2.182 -10.345 1.00 98.44 189 TYR A C 1
ATOM 1500 O O . TYR A 1 189 ? -1.668 1.452 -10.949 1.00 98.44 189 TYR A O 1
ATOM 1508 N N . GLU A 1 190 ? -0.637 3.438 -10.703 1.00 96.56 190 GLU A N 1
ATOM 1509 C CA . GLU A 1 190 ? -1.412 4.164 -11.709 1.00 96.56 190 GLU A CA 1
ATOM 1510 C C . GLU A 1 190 ? -0.542 4.755 -12.845 1.00 96.56 190 GLU A C 1
ATOM 1512 O O . GLU A 1 190 ? -0.609 5.961 -13.128 1.00 96.56 190 GLU A O 1
ATOM 1517 N N . PRO A 1 191 ? 0.325 3.969 -13.523 1.00 96.25 191 PRO A N 1
ATOM 1518 C CA . PRO A 1 191 ? 1.177 4.487 -14.594 1.00 96.25 191 PRO A CA 1
ATOM 1519 C C . PRO A 1 191 ? 0.414 5.250 -15.688 1.00 96.25 191 PRO A C 1
ATOM 1521 O O . PRO A 1 191 ? 0.906 6.279 -16.161 1.00 96.25 191 PRO A O 1
ATOM 1524 N N . TYR A 1 192 ? -0.786 4.802 -16.061 1.00 95.44 192 TYR A N 1
ATOM 1525 C CA . TYR A 1 192 ? -1.606 5.416 -17.109 1.00 95.44 192 TYR A CA 1
ATOM 1526 C C . TYR A 1 192 ? -2.543 6.523 -16.598 1.00 95.44 192 TYR A C 1
ATOM 1528 O O . TYR A 1 192 ? -3.193 7.182 -17.411 1.00 95.44 192 TYR A O 1
ATOM 1536 N N . TYR A 1 193 ? -2.550 6.810 -15.290 1.00 94.38 193 TYR A N 1
ATOM 1537 C CA . TYR A 1 193 ? -3.330 7.897 -14.674 1.00 94.38 193 TYR A CA 1
ATOM 1538 C C . TYR A 1 193 ? -2.451 8.970 -14.012 1.00 94.38 193 TYR A C 1
ATOM 1540 O O . TYR A 1 193 ? -2.871 9.701 -13.122 1.00 94.38 193 TYR A O 1
ATOM 1548 N N . GLY A 1 194 ? -1.220 9.127 -14.511 1.00 90.50 194 GLY A N 1
ATOM 1549 C CA . GLY A 1 194 ? -0.284 10.172 -14.077 1.00 90.50 194 GLY A CA 1
ATOM 1550 C C . GLY A 1 194 ? 0.831 9.671 -13.161 1.00 90.50 194 GLY A C 1
ATOM 1551 O O . GLY A 1 194 ? 1.832 10.370 -13.010 1.00 90.50 194 GLY A O 1
ATOM 1552 N N . GLY A 1 195 ? 0.726 8.439 -12.658 1.00 94.38 195 GLY A N 1
ATOM 1553 C CA . GLY A 1 195 ? 1.705 7.777 -11.796 1.00 94.38 195 GLY A CA 1
ATOM 1554 C C . GLY A 1 195 ? 2.882 7.114 -12.522 1.00 94.38 195 GLY A C 1
ATOM 1555 O O . GLY A 1 195 ? 3.599 6.328 -11.915 1.00 94.38 195 GLY A O 1
ATOM 1556 N N . SER A 1 196 ? 3.104 7.376 -13.814 1.00 95.38 196 SER A N 1
ATOM 1557 C CA . SER A 1 196 ? 4.280 6.854 -14.547 1.00 95.38 196 SER A CA 1
ATOM 1558 C C . SER A 1 196 ? 5.610 7.448 -14.053 1.00 95.38 196 SER A C 1
ATOM 1560 O O . SER A 1 196 ? 5.721 8.659 -13.832 1.00 95.38 196 SER A O 1
ATOM 1562 N N . GLY A 1 197 ? 6.648 6.618 -13.976 1.00 94.50 197 GLY A N 1
ATOM 1563 C CA . GLY A 1 197 ? 7.987 7.006 -13.540 1.00 94.50 197 GLY A CA 1
ATOM 1564 C C . GLY A 1 197 ? 9.043 5.947 -13.856 1.00 94.50 197 GLY A C 1
ATOM 1565 O O . GLY A 1 197 ? 8.875 5.110 -14.739 1.00 94.50 197 GLY A O 1
ATOM 1566 N N . ASN A 1 198 ? 10.169 5.972 -13.142 1.00 93.62 198 ASN A N 1
ATOM 1567 C CA . ASN A 1 198 ? 11.259 5.022 -13.394 1.00 93.62 198 ASN A CA 1
ATOM 1568 C C . ASN A 1 198 ? 10.962 3.588 -12.902 1.00 93.62 198 ASN A C 1
ATOM 1570 O O . ASN A 1 198 ? 11.679 2.659 -13.279 1.00 93.62 198 ASN A O 1
ATOM 1574 N N . LEU A 1 199 ? 9.903 3.396 -12.105 1.00 95.38 199 LEU A N 1
ATOM 1575 C CA . LEU A 1 199 ? 9.453 2.092 -11.614 1.00 95.38 199 LEU A CA 1
ATOM 1576 C C . LEU A 1 199 ? 8.098 1.689 -12.225 1.00 95.38 199 LEU A C 1
ATOM 1578 O O . LEU A 1 199 ? 7.930 0.540 -12.648 1.00 95.38 199 LEU A O 1
ATOM 1582 N N . ALA A 1 200 ? 7.162 2.634 -12.344 1.00 96.88 200 ALA A N 1
ATOM 1583 C CA . ALA A 1 200 ? 5.872 2.444 -13.008 1.00 96.88 200 ALA A CA 1
ATOM 1584 C C . ALA A 1 200 ? 5.935 2.786 -14.503 1.00 96.88 200 ALA A C 1
ATOM 1586 O O . ALA A 1 200 ? 6.172 3.934 -14.870 1.00 96.88 200 ALA A O 1
ATOM 1587 N N . THR A 1 201 ? 5.712 1.795 -15.367 1.00 95.00 201 THR A N 1
ATOM 1588 C CA . THR A 1 201 ? 5.891 1.931 -16.821 1.00 95.00 201 THR A CA 1
ATOM 1589 C C . THR A 1 201 ? 4.568 2.216 -17.510 1.00 95.00 201 THR A C 1
ATOM 1591 O O . THR A 1 201 ? 3.603 1.482 -17.313 1.00 95.00 201 THR A O 1
ATOM 1594 N N . ALA A 1 202 ? 4.553 3.253 -18.349 1.00 94.62 202 ALA A N 1
ATOM 1595 C CA . ALA A 1 202 ? 3.426 3.595 -19.210 1.00 94.62 202 ALA A CA 1
ATOM 1596 C C . ALA A 1 202 ? 3.906 3.671 -20.660 1.00 94.62 202 ALA A C 1
ATOM 1598 O O . ALA A 1 202 ? 4.669 4.569 -21.028 1.00 94.62 202 ALA A O 1
ATOM 1599 N N . LEU A 1 203 ? 3.463 2.725 -21.484 1.00 94.56 203 LEU A N 1
ATOM 1600 C CA . LEU A 1 203 ? 3.852 2.666 -22.885 1.00 94.56 203 LEU A CA 1
ATOM 1601 C C . LEU A 1 203 ? 3.065 3.687 -23.698 1.00 94.56 203 LEU A C 1
ATOM 1603 O O . LEU A 1 203 ? 1.846 3.810 -23.593 1.00 94.56 203 LEU A O 1
ATOM 1607 N N . GLN A 1 204 ? 3.780 4.380 -24.569 1.00 92.50 204 GLN A N 1
ATOM 1608 C CA . GLN A 1 204 ? 3.209 5.010 -25.748 1.00 92.50 204 GLN A CA 1
ATOM 1609 C C . GLN A 1 204 ? 3.432 4.116 -26.953 1.00 92.50 204 GLN A C 1
ATOM 1611 O O . GLN A 1 204 ? 4.330 3.273 -26.959 1.00 92.50 204 GLN A O 1
ATOM 1616 N N . SER A 1 205 ? 2.601 4.311 -27.971 1.00 92.69 205 SER A N 1
ATOM 1617 C CA . SER A 1 205 ? 2.739 3.612 -29.238 1.00 92.69 205 SER A CA 1
ATOM 1618 C C . SER A 1 205 ? 2.552 4.552 -30.417 1.00 92.69 205 SER A C 1
ATOM 1620 O O . SER A 1 205 ? 1.825 5.543 -30.319 1.00 92.69 205 SER A O 1
ATOM 1622 N N . TYR A 1 206 ? 3.220 4.240 -31.522 1.00 92.00 206 TYR A N 1
ATOM 1623 C CA . TYR A 1 206 ? 2.947 4.841 -32.820 1.00 92.00 206 TYR A CA 1
ATOM 1624 C C . TYR A 1 206 ? 3.036 3.766 -33.906 1.00 92.00 206 TYR A C 1
ATOM 1626 O O . TYR A 1 206 ? 3.741 2.767 -33.750 1.00 92.00 206 TYR A O 1
ATOM 1634 N N . GLU A 1 207 ? 2.304 3.969 -34.996 1.00 94.75 207 GLU A N 1
ATOM 1635 C CA . GLU A 1 207 ? 2.321 3.079 -36.155 1.00 94.75 207 GLU A CA 1
ATOM 1636 C C . GLU A 1 207 ? 3.142 3.698 -37.287 1.00 94.75 207 GLU A C 1
ATOM 1638 O O . GLU A 1 207 ? 2.966 4.874 -37.611 1.00 94.75 207 GLU A O 1
ATOM 1643 N N . ASP A 1 208 ? 4.016 2.904 -37.903 1.00 92.69 208 ASP A N 1
ATOM 1644 C CA . ASP A 1 208 ? 4.737 3.269 -39.124 1.00 92.69 208 ASP A CA 1
ATOM 1645 C C . ASP A 1 208 ? 4.961 2.025 -39.986 1.00 92.69 208 ASP A C 1
ATOM 1647 O O . ASP A 1 208 ? 5.260 0.946 -39.485 1.00 92.69 208 ASP A O 1
ATOM 1651 N N . GLY A 1 209 ? 4.736 2.149 -41.293 1.00 91.88 209 GLY A N 1
ATOM 1652 C CA . GLY A 1 209 ? 4.918 1.041 -42.236 1.00 91.88 209 GLY A CA 1
ATOM 1653 C C . GLY A 1 209 ? 4.065 -0.216 -41.984 1.00 91.88 209 GLY A C 1
ATOM 1654 O O . GLY A 1 209 ? 4.350 -1.251 -42.579 1.00 91.88 209 GLY A O 1
ATOM 1655 N N . GLY A 1 210 ? 3.022 -0.147 -41.146 1.00 92.69 210 GLY A N 1
ATOM 1656 C CA . GLY A 1 210 ? 2.216 -1.307 -40.734 1.00 92.69 210 GLY A CA 1
ATOM 1657 C C . GLY A 1 210 ? 2.755 -2.053 -39.507 1.00 92.69 210 GLY A C 1
ATOM 1658 O O . GLY A 1 210 ? 2.198 -3.086 -39.138 1.00 92.69 210 GLY A O 1
ATOM 1659 N N . GLU A 1 211 ? 3.804 -1.533 -38.871 1.00 93.50 211 GLU A N 1
ATOM 1660 C CA . GLU A 1 211 ? 4.320 -2.003 -37.588 1.00 93.50 211 GLU A CA 1
ATOM 1661 C C . GLU A 1 211 ? 3.917 -1.036 -36.467 1.00 93.50 211 GLU A C 1
ATOM 1663 O O . GLU A 1 211 ? 3.839 0.178 -36.669 1.00 93.50 211 GLU A O 1
ATOM 1668 N N . THR A 1 212 ? 3.664 -1.575 -35.272 1.00 94.44 212 THR A N 1
ATOM 1669 C CA . THR A 1 212 ? 3.418 -0.784 -34.060 1.00 94.44 212 THR A CA 1
ATOM 1670 C C . THR A 1 212 ? 4.670 -0.794 -33.196 1.00 94.44 212 THR A C 1
ATOM 1672 O O . THR A 1 212 ? 5.148 -1.851 -32.783 1.00 94.44 212 THR A O 1
ATOM 1675 N N . TYR A 1 213 ? 5.179 0.392 -32.888 1.00 93.56 213 TYR A N 1
ATOM 1676 C CA . TYR A 1 213 ? 6.348 0.585 -32.041 1.00 93.56 213 TYR A CA 1
ATOM 1677 C C . TYR A 1 213 ? 5.909 1.058 -30.662 1.00 93.56 213 TYR A C 1
ATOM 1679 O O . TYR A 1 213 ? 5.069 1.951 -30.563 1.00 93.56 213 TYR A O 1
ATOM 1687 N N . HIS A 1 214 ? 6.492 0.493 -29.603 1.00 94.31 214 HIS A N 1
ATOM 1688 C CA . HIS A 1 214 ? 6.198 0.871 -28.221 1.00 94.31 214 HIS A CA 1
ATOM 1689 C C . HIS A 1 214 ? 7.419 1.503 -27.559 1.00 94.31 214 HIS A C 1
ATOM 1691 O O . HIS A 1 214 ? 8.544 1.069 -27.789 1.00 94.31 214 HIS A O 1
ATOM 1697 N N . TYR A 1 215 ? 7.210 2.524 -26.731 1.00 92.00 215 TYR A N 1
ATOM 1698 C CA . TYR A 1 215 ? 8.287 3.236 -26.039 1.00 92.00 215 TYR A CA 1
ATOM 1699 C C . TYR A 1 215 ? 7.790 3.874 -24.734 1.00 92.00 215 TYR A C 1
ATOM 1701 O O . TYR A 1 215 ? 6.605 4.163 -24.578 1.00 92.00 215 TYR A O 1
ATOM 1709 N N . ASP A 1 216 ? 8.706 4.137 -23.801 1.00 89.62 216 ASP A N 1
ATOM 1710 C CA . ASP A 1 216 ? 8.456 4.917 -22.582 1.00 89.62 216 ASP A CA 1
ATOM 1711 C C . ASP A 1 216 ? 9.613 5.906 -22.399 1.00 89.62 216 ASP A C 1
ATOM 1713 O O . ASP A 1 216 ? 10.695 5.543 -21.942 1.00 89.62 216 ASP A O 1
ATOM 1717 N N . TRP A 1 217 ? 9.399 7.170 -22.768 1.00 80.69 217 TRP A N 1
ATOM 1718 C CA . TRP A 1 217 ? 10.435 8.209 -22.710 1.00 80.69 217 TRP A CA 1
ATOM 1719 C C . TRP A 1 217 ? 10.825 8.618 -21.287 1.00 80.69 217 TRP A C 1
ATOM 1721 O O . TRP A 1 217 ? 11.886 9.215 -21.104 1.00 80.69 217 TRP A O 1
ATOM 1731 N N . LYS A 1 218 ? 9.997 8.321 -20.275 1.00 81.12 218 LYS A N 1
ATOM 1732 C CA . LYS A 1 218 ? 10.337 8.607 -18.874 1.00 81.12 218 LYS A CA 1
ATOM 1733 C C . LYS A 1 218 ? 11.338 7.593 -18.346 1.00 81.12 218 LYS A C 1
ATOM 1735 O O . LYS A 1 218 ? 12.229 7.956 -17.579 1.00 81.12 218 LYS A O 1
ATOM 1740 N N . LYS A 1 219 ? 11.194 6.334 -18.759 1.00 83.00 219 LYS A N 1
ATOM 1741 C CA . LYS A 1 219 ? 12.034 5.226 -18.297 1.00 83.00 219 LYS A CA 1
ATOM 1742 C C . LYS A 1 219 ? 13.225 4.945 -19.217 1.00 83.00 219 LYS A C 1
ATOM 1744 O O . LYS A 1 219 ? 14.318 4.679 -18.721 1.00 83.00 219 LYS A O 1
ATOM 1749 N N . TYR A 1 220 ? 13.036 5.069 -20.531 1.00 79.06 220 TYR A N 1
ATOM 1750 C CA . TYR A 1 220 ? 14.022 4.794 -21.583 1.00 79.06 220 TYR A CA 1
ATOM 1751 C C . TYR A 1 220 ? 14.221 6.033 -22.485 1.00 79.06 220 TYR A C 1
ATOM 1753 O O . TYR A 1 220 ? 13.778 6.069 -23.634 1.00 79.06 220 TYR A O 1
ATOM 1761 N N . PRO A 1 221 ? 14.891 7.092 -21.987 1.00 66.88 221 PRO A N 1
ATOM 1762 C CA . PRO A 1 221 ? 14.995 8.382 -22.680 1.00 66.88 221 PRO A CA 1
ATOM 1763 C C . PRO A 1 221 ? 15.849 8.364 -23.963 1.00 66.88 221 PRO A C 1
ATOM 1765 O O . PRO A 1 221 ? 15.874 9.360 -24.680 1.00 66.88 221 PRO A O 1
ATOM 1768 N N . ALA A 1 222 ? 16.538 7.260 -24.276 1.00 70.62 222 ALA A N 1
ATOM 1769 C CA . ALA A 1 222 ? 17.325 7.100 -25.503 1.00 70.62 222 ALA A CA 1
ATOM 1770 C C . ALA A 1 222 ? 16.485 6.733 -26.748 1.00 70.62 222 ALA A C 1
ATOM 1772 O O . ALA A 1 222 ? 17.059 6.501 -27.807 1.00 70.62 222 ALA A O 1
ATOM 1773 N N . ALA A 1 223 ? 15.147 6.733 -26.634 1.00 62.81 223 ALA A N 1
ATOM 1774 C CA . ALA A 1 223 ? 14.202 6.340 -27.686 1.00 62.81 223 ALA A CA 1
ATOM 1775 C C . ALA A 1 223 ? 14.348 4.875 -28.141 1.00 62.81 223 ALA A C 1
ATOM 1777 O O . ALA A 1 223 ? 14.116 4.551 -29.305 1.00 62.81 223 ALA A O 1
ATOM 1778 N N . ASP A 1 224 ? 14.702 3.985 -27.213 1.00 81.38 224 ASP A N 1
ATOM 1779 C CA . ASP A 1 224 ? 14.703 2.551 -27.480 1.00 81.38 224 ASP A CA 1
ATOM 1780 C C . ASP A 1 224 ? 13.260 2.039 -27.556 1.00 81.38 224 ASP A C 1
ATOM 1782 O O . ASP A 1 224 ? 12.457 2.257 -26.639 1.00 81.38 224 ASP A O 1
ATOM 1786 N N . TYR A 1 225 ? 12.931 1.345 -28.647 1.00 89.75 225 TYR A N 1
ATOM 1787 C CA . TYR A 1 225 ? 11.675 0.613 -28.732 1.00 89.75 225 TYR A CA 1
ATOM 1788 C C . TYR A 1 225 ? 11.702 -0.591 -27.805 1.00 89.75 225 TYR A C 1
ATOM 1790 O O . TYR A 1 225 ? 12.688 -1.323 -27.719 1.00 89.75 225 TYR A O 1
ATOM 1798 N N . VAL A 1 226 ? 10.586 -0.796 -27.123 1.00 92.31 226 VAL A N 1
ATOM 1799 C CA . VAL A 1 226 ? 10.360 -1.914 -26.215 1.00 92.31 226 VAL A CA 1
ATOM 1800 C C . VAL A 1 226 ? 9.242 -2.800 -26.753 1.00 92.31 226 VAL A C 1
ATOM 1802 O O . VAL A 1 226 ? 8.510 -2.427 -27.670 1.00 92.31 226 VAL A O 1
ATOM 1805 N N . GLY A 1 227 ? 9.111 -4.002 -26.196 1.00 93.12 227 GLY A N 1
ATOM 1806 C CA . GLY A 1 227 ? 8.008 -4.893 -26.545 1.00 93.12 227 GLY A CA 1
ATOM 1807 C C . GLY A 1 227 ? 6.649 -4.326 -26.121 1.00 93.12 227 GLY A C 1
ATOM 1808 O O . GLY A 1 227 ? 6.552 -3.541 -25.178 1.00 93.12 227 GLY A O 1
ATOM 1809 N N . ALA A 1 228 ? 5.581 -4.790 -26.773 1.00 94.69 228 ALA A N 1
ATOM 1810 C CA . ALA A 1 228 ? 4.197 -4.395 -26.479 1.00 94.69 228 ALA A CA 1
ATOM 1811 C C . ALA A 1 228 ? 3.742 -4.701 -25.039 1.00 94.69 228 ALA A C 1
ATOM 1813 O O . ALA A 1 228 ? 2.761 -4.138 -24.566 1.00 94.69 228 ALA A O 1
ATOM 1814 N N . GLU A 1 229 ? 4.454 -5.592 -24.346 1.00 95.81 229 GLU A N 1
ATOM 1815 C CA . GLU A 1 229 ? 4.176 -6.003 -22.967 1.00 95.81 229 GLU A CA 1
ATOM 1816 C C . GLU A 1 229 ? 5.242 -5.516 -21.974 1.00 95.81 229 GLU A C 1
ATOM 1818 O O . GLU A 1 229 ? 5.341 -6.035 -20.863 1.00 95.81 229 GLU A O 1
ATOM 1823 N N . ALA A 1 230 ? 6.069 -4.538 -22.352 1.00 95.50 230 ALA A N 1
ATOM 1824 C CA . ALA A 1 230 ? 7.148 -4.048 -21.495 1.00 95.50 230 ALA A CA 1
ATOM 1825 C C . ALA A 1 230 ? 6.659 -3.402 -20.180 1.00 95.50 230 ALA A C 1
ATOM 1827 O O . ALA A 1 230 ? 7.429 -3.275 -19.226 1.00 95.50 230 ALA A O 1
ATOM 1828 N N . ASP A 1 231 ? 5.382 -3.019 -20.099 1.00 96.44 231 ASP A N 1
ATOM 1829 C CA . ASP A 1 231 ? 4.722 -2.528 -18.886 1.00 96.44 231 ASP A CA 1
ATOM 1830 C C . ASP A 1 231 ? 4.127 -3.627 -17.997 1.00 96.44 231 ASP A C 1
ATOM 1832 O O . ASP A 1 231 ? 3.747 -3.346 -16.859 1.00 96.44 231 ASP A O 1
ATOM 1836 N N . ILE A 1 232 ? 4.073 -4.877 -18.464 1.00 98.19 232 ILE A N 1
ATOM 1837 C CA . ILE A 1 232 ? 3.617 -6.000 -17.647 1.00 98.19 232 ILE A CA 1
ATOM 1838 C C . ILE A 1 232 ? 4.648 -6.275 -16.552 1.00 98.19 232 ILE A C 1
ATOM 1840 O O . ILE A 1 232 ? 5.840 -6.405 -16.810 1.00 98.19 232 ILE A O 1
ATOM 1844 N N . ILE A 1 233 ? 4.196 -6.379 -15.308 1.00 98.75 233 ILE A N 1
ATOM 1845 C CA . ILE A 1 233 ? 5.040 -6.647 -14.144 1.00 98.75 233 ILE A CA 1
ATOM 1846 C C . ILE A 1 233 ? 5.346 -8.142 -14.108 1.00 98.75 233 ILE A C 1
ATOM 1848 O O . ILE A 1 233 ? 4.465 -8.958 -13.835 1.00 98.75 233 ILE A O 1
ATOM 1852 N N . ASP A 1 234 ? 6.596 -8.496 -14.396 1.00 98.50 234 ASP A N 1
ATOM 1853 C CA . ASP A 1 234 ? 7.042 -9.878 -14.549 1.00 98.50 234 ASP A CA 1
ATOM 1854 C C . ASP A 1 234 ? 8.552 -10.018 -14.292 1.00 98.50 234 ASP A C 1
ATOM 1856 O O . ASP A 1 234 ? 9.292 -9.036 -14.338 1.00 98.50 234 ASP A O 1
ATOM 1860 N N . ALA A 1 235 ? 9.018 -11.242 -14.037 1.00 97.88 235 ALA A N 1
ATOM 1861 C CA . ALA A 1 235 ? 10.431 -11.535 -13.808 1.00 97.88 235 ALA A CA 1
ATOM 1862 C C . ALA A 1 235 ? 11.305 -11.411 -15.071 1.00 97.88 235 ALA A C 1
ATOM 1864 O O . ALA A 1 235 ? 12.529 -11.348 -14.950 1.00 97.88 235 ALA A O 1
ATOM 1865 N N . SER A 1 236 ? 10.710 -11.407 -16.270 1.00 97.12 236 SER A N 1
ATOM 1866 C CA . SER A 1 236 ? 11.437 -11.226 -17.529 1.00 97.12 236 SER A CA 1
ATOM 1867 C C . SER A 1 236 ? 12.076 -9.838 -17.635 1.00 97.12 236 SER A C 1
ATOM 1869 O O . SER A 1 236 ? 11.435 -8.821 -17.376 1.00 97.12 236 SER A O 1
ATOM 1871 N N . SER A 1 237 ? 13.326 -9.783 -18.107 1.00 91.69 237 SER A N 1
ATOM 1872 C CA . SER A 1 237 ? 14.037 -8.528 -18.390 1.00 91.69 237 SER A CA 1
ATOM 1873 C C . SER A 1 237 ? 13.459 -7.735 -19.566 1.00 91.69 237 SER A C 1
ATOM 1875 O O . SER A 1 237 ? 13.790 -6.565 -19.718 1.00 91.69 237 SER A O 1
ATOM 1877 N N . GLU A 1 238 ? 12.616 -8.357 -20.395 1.00 92.50 238 GLU A N 1
ATOM 1878 C CA . GLU A 1 238 ? 11.888 -7.696 -21.492 1.00 92.50 238 GLU A CA 1
ATOM 1879 C C . GLU A 1 238 ? 10.608 -6.990 -21.009 1.00 92.50 238 GLU A C 1
ATOM 1881 O O . GLU A 1 238 ? 9.960 -6.267 -21.763 1.00 92.50 238 GLU A O 1
ATOM 1886 N N . ARG A 1 239 ? 10.238 -7.222 -19.746 1.00 96.25 239 ARG A N 1
ATOM 1887 C CA . ARG A 1 239 ? 9.039 -6.720 -19.074 1.00 96.25 239 ARG A CA 1
ATOM 1888 C C . ARG A 1 239 ? 9.425 -5.801 -17.908 1.00 96.25 239 ARG A C 1
ATOM 1890 O O . ARG A 1 239 ? 10.598 -5.461 -17.724 1.00 96.25 239 ARG A O 1
ATOM 1897 N N . ASN A 1 240 ? 8.465 -5.376 -17.084 1.00 97.19 240 ASN A N 1
ATOM 1898 C CA . ASN A 1 240 ? 8.733 -4.489 -15.952 1.00 97.19 240 ASN A CA 1
ATOM 1899 C C . ASN A 1 240 ? 9.348 -5.230 -14.744 1.00 97.19 240 ASN A C 1
ATOM 1901 O O . ASN A 1 240 ? 8.762 -5.314 -13.660 1.00 97.19 240 ASN A O 1
ATOM 1905 N N . ILE A 1 241 ? 10.579 -5.718 -14.921 1.00 97.94 241 ILE A N 1
ATOM 1906 C CA . ILE A 1 241 ? 11.365 -6.423 -13.899 1.00 97.94 241 ILE A CA 1
ATOM 1907 C C . ILE A 1 241 ? 11.662 -5.564 -12.664 1.00 97.94 241 ILE A C 1
ATOM 1909 O O . ILE A 1 241 ? 11.825 -6.087 -11.560 1.00 97.94 241 ILE A O 1
ATOM 1913 N N . GLY A 1 242 ? 11.705 -4.237 -12.822 1.00 98.00 242 GLY A N 1
ATOM 1914 C CA . GLY A 1 242 ? 11.864 -3.297 -11.714 1.00 98.00 242 GLY A CA 1
ATOM 1915 C C . GLY A 1 242 ? 10.711 -3.411 -10.722 1.00 98.00 242 GLY A C 1
ATOM 1916 O O . GLY A 1 242 ? 10.934 -3.716 -9.552 1.00 98.00 242 GLY A O 1
ATOM 1917 N N . MET A 1 243 ? 9.474 -3.247 -11.197 1.00 98.56 243 MET A N 1
ATOM 1918 C CA . MET A 1 243 ? 8.298 -3.374 -10.334 1.00 98.56 243 MET A CA 1
ATOM 1919 C C . MET A 1 243 ? 8.109 -4.812 -9.829 1.00 98.56 243 MET A C 1
ATOM 1921 O O . MET A 1 243 ? 7.735 -5.013 -8.677 1.00 98.56 243 MET A O 1
ATOM 1925 N N . TYR A 1 244 ? 8.468 -5.829 -10.621 1.00 98.88 244 TYR A N 1
ATOM 1926 C CA . TYR A 1 244 ? 8.461 -7.215 -10.139 1.00 98.88 244 TYR A CA 1
ATOM 1927 C C . TYR A 1 244 ? 9.426 -7.405 -8.963 1.00 98.88 244 TYR A C 1
ATOM 1929 O O . TYR A 1 244 ? 9.068 -7.997 -7.948 1.00 98.88 244 TYR A O 1
ATOM 1937 N N . THR A 1 245 ? 10.640 -6.858 -9.066 1.00 98.88 245 THR A N 1
ATOM 1938 C CA . THR A 1 245 ? 11.643 -6.899 -7.993 1.00 98.88 245 THR A CA 1
ATOM 1939 C C . THR A 1 245 ? 11.147 -6.174 -6.745 1.00 98.88 245 THR A C 1
ATOM 1941 O O . THR A 1 245 ? 11.361 -6.663 -5.635 1.00 98.88 245 THR A O 1
ATOM 1944 N N . PHE A 1 246 ? 10.458 -5.043 -6.912 1.00 98.94 246 PHE A N 1
ATOM 1945 C CA . PHE A 1 246 ? 9.831 -4.305 -5.818 1.00 98.94 246 PHE A CA 1
ATOM 1946 C C . PHE A 1 246 ? 8.780 -5.157 -5.092 1.00 98.94 246 PHE A C 1
ATOM 1948 O O . PHE A 1 246 ? 8.942 -5.430 -3.901 1.00 98.94 246 PHE A O 1
ATOM 1955 N N . VAL A 1 247 ? 7.774 -5.659 -5.821 1.00 98.88 247 VAL A N 1
ATOM 1956 C CA . VAL A 1 247 ? 6.704 -6.520 -5.284 1.00 98.88 247 VAL A CA 1
ATOM 1957 C C . VAL A 1 247 ? 7.288 -7.755 -4.604 1.00 98.88 247 VAL A C 1
ATOM 1959 O O . VAL A 1 247 ? 6.941 -8.056 -3.464 1.00 98.88 247 VAL A O 1
ATOM 1962 N N . LYS A 1 248 ? 8.235 -8.437 -5.256 1.00 98.88 248 LYS A N 1
ATOM 1963 C CA . LYS A 1 248 ? 8.876 -9.630 -4.701 1.00 98.88 248 LYS A CA 1
ATOM 1964 C C . LYS A 1 248 ? 9.617 -9.335 -3.396 1.00 98.88 248 LYS A C 1
ATOM 1966 O O . LYS A 1 248 ? 9.534 -10.118 -2.457 1.00 98.88 248 LYS A O 1
ATOM 1971 N N . THR A 1 249 ? 10.330 -8.212 -3.322 1.00 98.94 249 THR A N 1
ATOM 1972 C CA . THR A 1 249 ? 11.084 -7.837 -2.116 1.00 98.94 249 THR A CA 1
ATOM 1973 C C . THR A 1 249 ? 10.152 -7.535 -0.944 1.00 98.94 249 THR A C 1
ATOM 1975 O O . THR A 1 249 ? 10.436 -7.953 0.179 1.00 98.94 249 THR A O 1
ATOM 1978 N N . LEU A 1 250 ? 9.030 -6.850 -1.200 1.00 98.88 250 LEU A N 1
ATOM 1979 C CA . LEU A 1 250 ? 7.978 -6.665 -0.200 1.00 98.88 250 LEU A CA 1
ATOM 1980 C C . LEU A 1 250 ? 7.429 -8.025 0.246 1.00 98.88 250 LEU A C 1
ATOM 1982 O O . LEU A 1 250 ? 7.441 -8.322 1.438 1.00 98.88 250 LEU A O 1
ATOM 1986 N N . TYR A 1 251 ? 7.024 -8.875 -0.701 1.00 98.81 251 TYR A N 1
ATOM 1987 C CA . TYR A 1 251 ? 6.431 -10.188 -0.434 1.00 98.81 251 TYR A CA 1
ATOM 1988 C C . TYR A 1 251 ? 7.332 -11.084 0.409 1.00 98.81 251 TYR A C 1
ATOM 1990 O O . TYR A 1 251 ? 6.918 -11.531 1.478 1.00 98.81 251 TYR A O 1
ATOM 1998 N N . ASP A 1 252 ? 8.584 -11.278 -0.006 1.00 98.75 252 ASP A N 1
ATOM 1999 C CA . ASP A 1 252 ? 9.539 -12.146 0.687 1.00 98.75 252 ASP A CA 1
ATOM 2000 C C . ASP A 1 252 ? 9.736 -11.740 2.159 1.00 98.75 252 ASP A C 1
ATOM 2002 O O . ASP A 1 252 ? 10.017 -12.587 3.009 1.00 98.75 252 ASP A O 1
ATOM 2006 N N . ARG A 1 253 ? 9.597 -10.447 2.479 1.00 98.62 253 ARG A N 1
ATOM 2007 C CA . ARG A 1 253 ? 9.840 -9.917 3.825 1.00 98.62 253 ARG A CA 1
ATOM 2008 C C . ARG A 1 253 ? 8.572 -9.770 4.669 1.00 98.62 253 ARG A C 1
ATOM 2010 O O . ARG A 1 253 ? 8.621 -9.995 5.882 1.00 98.62 253 ARG A O 1
ATOM 2017 N N . LEU A 1 254 ? 7.460 -9.381 4.051 1.00 98.56 254 LEU A N 1
ATOM 2018 C CA . LEU A 1 254 ? 6.197 -9.054 4.714 1.00 98.56 254 LEU A CA 1
ATOM 2019 C C . LEU A 1 254 ? 5.276 -10.274 4.834 1.00 98.56 254 LEU A C 1
ATOM 2021 O O . LEU A 1 254 ? 4.733 -10.519 5.915 1.00 98.56 254 LEU A O 1
ATOM 2025 N N . HIS A 1 255 ? 5.153 -11.080 3.778 1.00 97.50 255 HIS A N 1
ATOM 2026 C CA . HIS A 1 255 ? 4.207 -12.196 3.739 1.00 97.50 255 HIS A CA 1
ATOM 2027 C C . HIS A 1 255 ? 4.485 -13.270 4.812 1.00 97.50 255 HIS A C 1
ATOM 2029 O O . HIS A 1 255 ? 3.551 -13.638 5.528 1.00 97.50 255 HIS A O 1
ATOM 2035 N N . PRO A 1 256 ? 5.743 -13.705 5.076 1.00 98.31 256 PRO A N 1
ATOM 2036 C CA . PRO A 1 256 ? 6.028 -14.648 6.168 1.00 98.31 256 PRO A CA 1
ATOM 2037 C C . PRO A 1 256 ? 5.663 -14.133 7.568 1.00 98.31 256 PRO A C 1
ATOM 2039 O O . PRO A 1 256 ? 5.592 -14.914 8.515 1.00 98.31 256 PRO A O 1
ATOM 2042 N N . LYS A 1 257 ? 5.453 -12.820 7.718 1.00 97.69 257 LYS A N 1
ATOM 2043 C CA . LYS A 1 257 ? 5.047 -12.166 8.970 1.00 97.69 257 LYS A CA 1
ATOM 2044 C C . LYS A 1 257 ? 3.532 -11.933 9.044 1.00 97.69 257 LYS A C 1
ATOM 2046 O O . LYS A 1 257 ? 3.078 -11.258 9.965 1.00 97.69 257 LYS A O 1
ATOM 2051 N N . GLY A 1 258 ? 2.761 -12.458 8.086 1.00 97.75 258 GLY A N 1
ATOM 2052 C CA . GLY A 1 258 ? 1.309 -12.284 8.006 1.00 97.75 258 GLY A CA 1
ATOM 2053 C C . GLY A 1 258 ? 0.878 -10.856 7.666 1.00 97.75 258 GLY A C 1
ATOM 2054 O O . GLY A 1 258 ? -0.213 -10.442 8.057 1.00 97.75 258 GLY A O 1
ATOM 2055 N N . ARG A 1 259 ? 1.751 -10.082 7.009 1.00 98.50 259 ARG A N 1
ATOM 2056 C CA . ARG A 1 259 ? 1.446 -8.727 6.538 1.00 98.50 259 ARG A CA 1
ATOM 2057 C C . ARG A 1 259 ? 0.833 -8.780 5.139 1.00 98.50 259 ARG A C 1
ATOM 2059 O O . ARG A 1 259 ? 1.142 -9.685 4.370 1.00 98.50 259 ARG A O 1
ATOM 2066 N N . ILE A 1 260 ? 0.007 -7.787 4.843 1.00 98.69 260 ILE A N 1
ATOM 2067 C CA . ILE A 1 260 ? -0.792 -7.674 3.625 1.00 98.69 260 ILE A CA 1
ATOM 2068 C C . ILE A 1 260 ? -0.014 -6.906 2.554 1.00 98.69 260 ILE A C 1
ATOM 2070 O O . ILE A 1 260 ? 0.597 -5.872 2.836 1.00 98.69 260 ILE A O 1
ATOM 2074 N N . ILE A 1 261 ? -0.087 -7.382 1.318 1.00 98.75 261 ILE A N 1
ATOM 2075 C CA . ILE A 1 261 ? 0.257 -6.616 0.124 1.00 98.75 261 ILE A CA 1
ATOM 2076 C C . ILE A 1 261 ? -1.024 -6.403 -0.671 1.00 98.75 261 ILE A C 1
ATOM 2078 O O . ILE A 1 261 ? -1.585 -7.342 -1.240 1.00 98.75 261 ILE A O 1
ATOM 2082 N N . LEU A 1 262 ? -1.484 -5.157 -0.681 1.00 98.81 262 LEU A N 1
ATOM 2083 C CA . LEU A 1 262 ? -2.606 -4.699 -1.488 1.00 98.81 262 LEU A CA 1
ATOM 2084 C C . LEU A 1 262 ? -2.053 -4.002 -2.734 1.00 98.81 262 LEU A C 1
ATOM 2086 O O . LEU A 1 262 ? -1.004 -3.360 -2.674 1.00 98.81 262 LEU A O 1
ATOM 2090 N N . PHE A 1 263 ? -2.718 -4.194 -3.868 1.00 98.75 263 PHE A N 1
ATOM 2091 C CA . PHE A 1 263 ? -2.348 -3.563 -5.128 1.00 98.75 263 PHE A CA 1
ATOM 2092 C C . PHE A 1 263 ? -3.574 -2.861 -5.704 1.00 98.75 263 PHE A C 1
ATOM 2094 O O . PHE A 1 263 ? -4.535 -3.527 -6.105 1.00 98.75 263 PHE A O 1
ATOM 2101 N N . ASP A 1 264 ? -3.541 -1.533 -5.722 1.00 98.19 264 ASP A N 1
ATOM 2102 C CA . ASP A 1 264 ? -4.625 -0.688 -6.209 1.00 98.19 264 ASP A CA 1
ATOM 2103 C C . ASP A 1 264 ? -4.240 0.053 -7.507 1.00 98.19 264 ASP A C 1
ATOM 2105 O O . ASP A 1 264 ? -3.082 0.020 -7.933 1.00 98.19 264 ASP A O 1
ATOM 2109 N N . GLY A 1 265 ? -5.215 0.636 -8.210 1.00 97.44 265 GLY A N 1
ATOM 2110 C CA . GLY A 1 265 ? -4.978 1.298 -9.496 1.00 97.44 265 GLY A CA 1
ATOM 2111 C C . GLY A 1 265 ? -5.179 0.342 -10.666 1.00 97.44 265 GLY A C 1
ATOM 2112 O O . GLY A 1 265 ? -6.297 0.011 -11.077 1.00 97.44 265 GLY A O 1
ATOM 2113 N N . GLU A 1 266 ? -4.055 -0.122 -11.210 1.00 97.94 266 GLU A N 1
ATOM 2114 C CA . GLU A 1 266 ? -3.983 -0.948 -12.415 1.00 97.94 266 GLU A CA 1
ATOM 2115 C C . GLU A 1 266 ? -3.443 -2.373 -12.146 1.00 97.94 266 GLU A C 1
ATOM 2117 O O . GLU A 1 266 ? -2.466 -2.800 -12.776 1.00 97.94 266 GLU A O 1
ATOM 2122 N N . PRO A 1 267 ? -4.064 -3.183 -11.259 1.00 98.25 267 PRO A N 1
ATOM 2123 C CA . PRO A 1 267 ? -3.571 -4.525 -10.918 1.00 98.25 267 PRO A CA 1
ATOM 2124 C C . PRO A 1 267 ? -3.516 -5.485 -12.120 1.00 98.25 267 PRO A C 1
ATOM 2126 O O . PRO A 1 267 ? -2.732 -6.432 -12.124 1.00 98.25 267 PRO A O 1
ATOM 2129 N N . TYR A 1 268 ? -4.269 -5.226 -13.195 1.00 97.75 268 TYR A N 1
ATOM 2130 C CA . TYR A 1 268 ? -4.207 -5.985 -14.454 1.00 97.75 268 TYR A CA 1
ATOM 2131 C C . TYR A 1 268 ? -2.845 -5.900 -15.176 1.00 97.75 268 TYR A C 1
ATOM 2133 O O . TYR A 1 268 ? -2.587 -6.673 -16.111 1.00 97.75 268 TYR A O 1
ATOM 2141 N N . LYS A 1 269 ? -1.949 -5.002 -14.743 1.00 98.25 269 LYS A N 1
ATOM 2142 C CA . LYS A 1 269 ? -0.549 -4.945 -15.192 1.00 98.25 269 LYS A CA 1
ATOM 2143 C C . LYS A 1 269 ? 0.332 -6.025 -14.569 1.00 98.25 269 LYS A C 1
ATOM 2145 O O . LYS A 1 269 ? 1.398 -6.301 -15.109 1.00 98.25 269 LYS A O 1
ATOM 2150 N N . LEU A 1 270 ? -0.102 -6.698 -13.505 1.00 98.75 270 LEU A N 1
ATOM 2151 C CA . LEU A 1 270 ? 0.595 -7.873 -12.983 1.00 98.75 270 LEU A CA 1
ATOM 2152 C C . LEU A 1 270 ? 0.536 -9.035 -13.984 1.00 98.75 270 LEU A C 1
ATOM 2154 O O . LEU A 1 270 ? -0.496 -9.297 -14.614 1.00 98.75 270 LEU A O 1
ATOM 2158 N N . SER A 1 271 ? 1.641 -9.769 -14.127 1.00 98.56 271 SER A N 1
ATOM 2159 C CA . SER A 1 271 ? 1.578 -11.113 -14.700 1.00 98.56 271 SER A CA 1
ATOM 2160 C C . SER A 1 271 ? 0.873 -12.070 -13.736 1.00 98.56 271 SER A C 1
ATOM 2162 O O . SER A 1 271 ? 0.785 -11.812 -12.534 1.00 98.56 271 SER A O 1
ATOM 2164 N N . THR A 1 272 ? 0.380 -13.202 -14.243 1.00 98.38 272 THR A N 1
ATOM 2165 C CA . THR A 1 272 ? -0.232 -14.243 -13.402 1.00 98.38 272 THR A CA 1
ATOM 2166 C C . THR A 1 272 ? 0.713 -14.688 -12.284 1.00 98.38 272 THR A C 1
ATOM 2168 O O . THR A 1 272 ? 0.289 -14.809 -11.138 1.00 98.38 272 THR A O 1
ATOM 2171 N N . GLU A 1 273 ? 2.007 -14.851 -12.572 1.00 98.44 273 GLU A N 1
ATOM 2172 C CA . GLU A 1 273 ? 2.997 -15.225 -11.557 1.00 98.44 273 GLU A CA 1
ATOM 2173 C C . GLU A 1 273 ? 3.251 -14.103 -10.546 1.00 98.44 273 GLU A C 1
ATOM 2175 O O . GLU A 1 273 ? 3.271 -14.364 -9.345 1.00 98.44 273 GLU A O 1
ATOM 2180 N N . ALA A 1 274 ? 3.369 -12.848 -10.998 1.00 98.62 274 ALA A N 1
ATOM 2181 C CA . ALA A 1 274 ? 3.526 -11.711 -10.091 1.00 98.62 274 ALA A CA 1
ATOM 2182 C C . ALA A 1 274 ? 2.315 -11.549 -9.155 1.00 98.62 274 ALA A C 1
ATOM 2184 O O . ALA A 1 274 ? 2.465 -11.256 -7.971 1.00 98.62 274 ALA A O 1
ATOM 2185 N N . SER A 1 275 ? 1.113 -11.806 -9.671 1.00 98.75 275 SER A N 1
ATOM 2186 C CA . SER A 1 275 ? -0.147 -11.642 -8.944 1.00 98.75 275 SER A CA 1
ATOM 2187 C C . SER A 1 275 ? -0.325 -12.606 -7.763 1.00 98.75 275 SER A C 1
ATOM 2189 O O . SER A 1 275 ? -1.073 -12.295 -6.836 1.00 98.75 275 SER A O 1
ATOM 2191 N N . LYS A 1 276 ? 0.405 -13.731 -7.735 1.00 98.69 276 LYS A N 1
ATOM 2192 C CA . LYS A 1 276 ? 0.418 -14.671 -6.597 1.00 98.69 276 LYS A CA 1
ATOM 2193 C C . LYS A 1 276 ? 1.015 -14.059 -5.327 1.00 98.69 276 LYS A C 1
ATOM 2195 O O . LYS A 1 276 ? 0.774 -14.574 -4.243 1.00 98.69 276 LYS A O 1
ATOM 2200 N N . MET A 1 277 ? 1.777 -12.971 -5.459 1.00 98.75 277 MET A N 1
ATOM 2201 C CA . MET A 1 277 ? 2.391 -12.248 -4.340 1.00 98.75 277 MET A CA 1
ATOM 2202 C C . MET A 1 277 ? 1.480 -11.171 -3.729 1.00 98.75 277 MET A C 1
ATOM 2204 O O . MET A 1 277 ? 1.912 -10.449 -2.834 1.00 98.75 277 MET A O 1
ATOM 2208 N N . ILE A 1 278 ? 0.251 -11.032 -4.229 1.00 98.75 278 ILE A N 1
ATOM 2209 C CA . ILE A 1 278 ? -0.698 -9.993 -3.823 1.00 98.75 278 ILE A CA 1
ATOM 2210 C C . ILE A 1 278 ? -1.886 -10.637 -3.105 1.00 98.75 278 ILE A C 1
ATOM 2212 O O . ILE A 1 278 ? -2.417 -11.653 -3.571 1.00 98.75 278 ILE A O 1
ATOM 2216 N N . ASP A 1 279 ? -2.305 -10.027 -1.996 1.00 98.50 279 ASP A N 1
ATOM 2217 C CA . ASP A 1 279 ? -3.432 -10.478 -1.176 1.00 98.50 279 ASP A CA 1
ATOM 2218 C C . ASP A 1 279 ? -4.767 -9.901 -1.662 1.00 98.50 279 ASP A C 1
ATOM 2220 O O . ASP A 1 279 ? -5.772 -10.612 -1.651 1.00 98.50 279 ASP A O 1
ATOM 22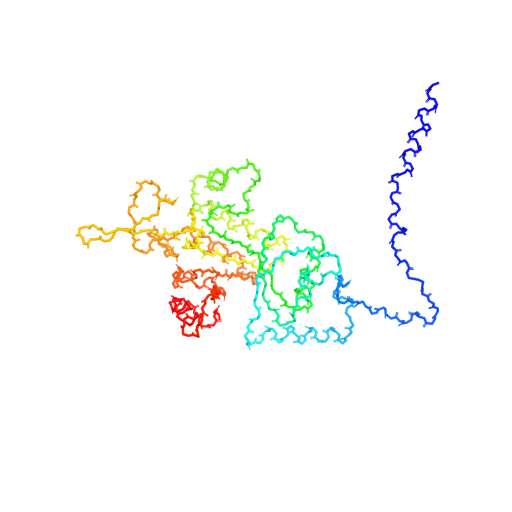24 N N . PHE A 1 280 ? -4.775 -8.640 -2.115 1.00 98.50 280 PHE A N 1
ATOM 2225 C CA . PHE A 1 280 ? -5.974 -7.947 -2.598 1.00 98.50 280 PHE A CA 1
ATOM 2226 C C . PHE A 1 280 ? -5.698 -7.090 -3.838 1.00 98.50 280 PHE A C 1
ATOM 2228 O O . PHE A 1 280 ? -4.684 -6.392 -3.899 1.00 98.50 280 PHE A O 1
ATOM 2235 N N . TYR A 1 281 ? -6.626 -7.115 -4.795 1.00 98.56 281 TYR A N 1
ATOM 2236 C CA . TYR A 1 281 ? -6.647 -6.240 -5.966 1.00 98.56 281 TYR A CA 1
ATOM 2237 C C . TYR A 1 281 ? -7.751 -5.202 -5.782 1.00 98.56 281 TYR A C 1
ATOM 2239 O O . TYR A 1 281 ? -8.919 -5.565 -5.695 1.00 98.56 281 TYR A O 1
ATOM 2247 N N . VAL A 1 282 ? -7.416 -3.917 -5.750 1.00 98.38 282 VAL A N 1
ATOM 2248 C CA . VAL A 1 282 ? -8.418 -2.851 -5.630 1.00 98.38 282 VAL A CA 1
ATOM 2249 C C . VAL A 1 282 ? -8.494 -2.071 -6.935 1.00 98.38 282 VAL A C 1
ATOM 2251 O O . VAL A 1 282 ? -7.482 -1.724 -7.532 1.00 98.38 282 VAL A O 1
ATOM 2254 N N . TYR A 1 283 ? -9.717 -1.811 -7.393 1.00 97.75 283 TYR A N 1
ATOM 2255 C CA . TYR A 1 283 ? -9.980 -1.054 -8.614 1.00 97.75 283 TYR A CA 1
ATOM 2256 C C . TYR A 1 283 ? -10.765 0.210 -8.285 1.00 97.75 283 TYR A C 1
ATOM 2258 O O . TYR A 1 283 ? -11.833 0.162 -7.669 1.00 97.75 283 TYR A O 1
ATOM 2266 N N . GLN A 1 284 ? -10.299 1.342 -8.795 1.00 96.31 284 GLN A N 1
ATOM 2267 C CA . GLN A 1 284 ? -10.995 2.619 -8.740 1.00 96.31 284 GLN A CA 1
ATOM 2268 C C . GLN A 1 284 ? -12.132 2.625 -9.768 1.00 96.31 284 GLN A C 1
ATOM 2270 O O . GLN A 1 284 ? -11.987 3.034 -10.924 1.00 96.31 284 GLN A O 1
ATOM 2275 N N . ALA A 1 285 ? -13.306 2.151 -9.356 1.00 95.62 285 ALA A N 1
ATOM 2276 C CA . ALA A 1 285 ? -14.530 2.169 -10.160 1.00 95.62 285 ALA A CA 1
ATOM 2277 C C . ALA A 1 285 ? -15.351 3.464 -9.966 1.00 95.62 285 ALA A C 1
ATOM 2279 O O . ALA A 1 285 ? -16.578 3.424 -9.998 1.00 95.62 285 ALA A O 1
ATOM 2280 N N . TYR A 1 286 ? -14.685 4.604 -9.736 1.00 94.69 286 TYR A N 1
ATOM 2281 C CA . TYR A 1 286 ? -15.323 5.865 -9.330 1.00 94.69 286 TYR A CA 1
ATOM 2282 C C . TYR A 1 286 ? -16.367 6.379 -10.327 1.00 94.69 286 TYR A C 1
ATOM 2284 O O . TYR A 1 286 ? -17.474 6.735 -9.930 1.00 94.69 286 TYR A O 1
ATOM 2292 N N . ASP A 1 287 ? -16.023 6.370 -11.615 1.00 94.44 287 ASP A N 1
ATOM 2293 C CA . ASP A 1 287 ? -16.854 6.941 -12.681 1.00 94.44 287 ASP A CA 1
ATOM 2294 C C . ASP A 1 287 ? -17.707 5.889 -13.411 1.00 94.44 287 ASP A C 1
ATOM 2296 O O . ASP A 1 287 ? -18.364 6.181 -14.416 1.00 94.44 287 ASP A O 1
ATOM 2300 N N . GLU A 1 288 ? -17.717 4.644 -12.924 1.00 96.31 288 GLU A N 1
ATOM 2301 C CA . GLU A 1 288 ? -18.460 3.566 -13.569 1.00 96.31 288 GLU A CA 1
ATOM 2302 C C . GLU A 1 288 ? -19.958 3.698 -13.291 1.00 96.31 288 GLU A C 1
ATOM 2304 O O . GLU A 1 288 ? -20.465 3.388 -12.216 1.00 96.31 288 GLU A O 1
ATOM 2309 N N . SER A 1 289 ? -20.698 4.134 -14.307 1.00 96.44 289 SER A N 1
ATOM 2310 C CA . SER A 1 289 ? -22.136 4.412 -14.198 1.00 96.44 289 SER A CA 1
ATOM 2311 C C . SER A 1 289 ? -23.037 3.178 -14.328 1.00 96.44 289 SER A C 1
ATOM 2313 O O . SER A 1 289 ? -24.256 3.285 -14.191 1.00 96.44 289 SER A O 1
ATOM 2315 N N . THR A 1 290 ? -22.472 1.997 -14.604 1.00 97.75 290 THR A N 1
ATOM 2316 C CA . THR A 1 290 ? -23.236 0.748 -14.741 1.00 97.75 290 THR A CA 1
ATOM 2317 C C . THR A 1 290 ? -22.505 -0.430 -14.109 1.00 97.75 290 THR A C 1
ATOM 2319 O O . THR A 1 290 ? -21.277 -0.505 -14.134 1.00 97.75 290 THR A O 1
ATOM 2322 N N . THR A 1 291 ? -23.268 -1.418 -13.631 1.00 97.12 291 THR A N 1
ATOM 2323 C CA . THR A 1 291 ? -22.716 -2.694 -13.153 1.00 97.12 291 THR A CA 1
ATOM 2324 C C . THR A 1 291 ? -21.854 -3.375 -14.216 1.00 97.12 291 THR A C 1
ATOM 2326 O O . THR A 1 291 ? -20.810 -3.926 -13.894 1.00 97.12 291 THR A O 1
ATOM 2329 N N . TYR A 1 292 ? -22.254 -3.314 -15.490 1.00 97.25 292 TYR A N 1
ATOM 2330 C CA . TYR A 1 292 ? -21.485 -3.902 -16.589 1.00 97.25 292 TYR A CA 1
ATOM 2331 C C . TYR A 1 292 ? -20.111 -3.239 -16.754 1.00 97.25 292 TYR A C 1
ATOM 2333 O O . TYR A 1 292 ? -19.116 -3.942 -16.904 1.00 97.25 292 TYR A O 1
ATOM 2341 N N . ALA A 1 293 ? -20.040 -1.907 -16.679 1.00 97.25 293 ALA A N 1
ATOM 2342 C CA . ALA A 1 293 ? -18.781 -1.175 -16.792 1.00 97.25 293 ALA A CA 1
ATOM 2343 C C . ALA A 1 293 ? -17.841 -1.470 -15.609 1.00 97.25 293 ALA A C 1
ATOM 2345 O O . ALA A 1 293 ? -16.680 -1.822 -15.825 1.00 97.25 293 ALA A O 1
ATOM 2346 N N . ALA A 1 294 ? -18.369 -1.473 -14.379 1.00 96.00 294 ALA A N 1
ATOM 2347 C CA . ALA A 1 294 ? -17.609 -1.861 -13.189 1.00 96.00 294 ALA A CA 1
ATOM 2348 C C . ALA A 1 294 ? -17.082 -3.306 -13.282 1.00 96.00 294 ALA A C 1
ATOM 2350 O O . ALA A 1 294 ? -15.899 -3.557 -13.053 1.00 96.00 294 ALA A O 1
ATOM 2351 N N . LEU A 1 295 ? -17.927 -4.256 -13.701 1.00 95.44 295 LEU A N 1
ATOM 2352 C CA . LEU A 1 295 ? -17.515 -5.647 -13.904 1.00 95.44 295 LEU A CA 1
ATOM 2353 C C . LEU A 1 295 ? -16.469 -5.786 -15.014 1.00 95.44 295 LEU A C 1
ATOM 2355 O O . LEU A 1 295 ? -15.550 -6.588 -14.878 1.00 95.44 295 LEU A O 1
ATOM 2359 N N . ASN A 1 296 ? -16.576 -5.020 -16.100 1.00 96.00 296 ASN A N 1
ATOM 2360 C CA . ASN A 1 296 ? -15.580 -5.035 -17.169 1.00 96.00 296 ASN A CA 1
ATOM 2361 C C . ASN A 1 296 ? -14.225 -4.512 -16.703 1.00 96.00 296 ASN A C 1
ATOM 2363 O O . ASN A 1 296 ? -13.210 -5.102 -17.067 1.00 96.00 296 ASN A O 1
ATOM 2367 N N . LYS A 1 297 ? -14.202 -3.452 -15.886 1.00 94.88 297 LYS A N 1
ATOM 2368 C CA . LYS A 1 297 ? -12.969 -2.929 -15.286 1.00 94.88 297 LYS A CA 1
ATOM 2369 C C . LYS A 1 297 ? -12.265 -4.003 -14.457 1.00 94.88 297 LYS A C 1
ATOM 2371 O O . LYS A 1 297 ? -11.101 -4.291 -14.711 1.00 94.88 297 LYS A O 1
ATOM 2376 N N . VAL A 1 298 ? -12.992 -4.675 -13.567 1.00 94.94 298 VAL A N 1
ATOM 2377 C CA . VAL A 1 298 ? -12.431 -5.762 -12.751 1.00 94.94 298 VAL A CA 1
ATOM 2378 C C . VAL A 1 298 ? -11.973 -6.954 -13.609 1.00 94.94 298 VAL A C 1
ATOM 2380 O O . VAL A 1 298 ? -10.908 -7.525 -13.380 1.00 94.94 298 VAL A O 1
ATOM 2383 N N . ARG A 1 299 ? -12.727 -7.316 -14.657 1.00 96.50 299 ARG A N 1
ATOM 2384 C CA . ARG A 1 299 ? -12.396 -8.444 -15.553 1.00 96.50 299 ARG A CA 1
ATOM 2385 C C . ARG A 1 299 ? -11.118 -8.247 -16.371 1.00 96.50 299 ARG A C 1
ATOM 2387 O O . ARG A 1 299 ? -10.605 -9.236 -16.903 1.00 96.50 299 ARG A O 1
ATOM 2394 N N . GLN A 1 300 ? -10.566 -7.033 -16.441 1.00 96.06 300 GLN A N 1
ATOM 2395 C CA . GLN A 1 300 ? -9.224 -6.813 -16.999 1.00 96.06 300 GLN A CA 1
ATOM 2396 C C . GLN A 1 300 ? -8.165 -7.644 -16.251 1.00 96.06 300 GLN A C 1
ATOM 2398 O O . GLN A 1 300 ? -7.202 -8.113 -16.855 1.00 96.06 300 GLN A O 1
ATOM 2403 N N . GLY A 1 301 ? -8.383 -7.903 -14.958 1.00 95.69 301 GLY A N 1
ATOM 2404 C CA . GLY A 1 301 ? -7.560 -8.777 -14.126 1.00 95.69 301 GLY A CA 1
ATOM 2405 C C . GLY A 1 301 ? -7.942 -10.258 -14.158 1.00 95.69 301 GLY A C 1
ATOM 2406 O O . GLY A 1 301 ? -7.498 -11.004 -13.296 1.00 95.69 301 GLY A O 1
ATOM 2407 N N . SER A 1 302 ? -8.730 -10.736 -15.125 1.00 97.19 302 SER A N 1
ATOM 2408 C CA . SER A 1 302 ? -9.171 -12.148 -15.168 1.00 97.19 302 SER A CA 1
ATOM 2409 C C . SER A 1 302 ? -8.034 -13.177 -15.287 1.00 97.19 302 SER A C 1
ATOM 2411 O O . SER A 1 302 ? -8.232 -14.356 -14.999 1.00 97.19 302 SER A O 1
ATOM 2413 N N . LYS A 1 303 ? -6.835 -12.733 -15.681 1.00 97.44 303 LYS A N 1
ATOM 2414 C CA . LYS A 1 303 ? -5.599 -13.534 -15.697 1.00 97.44 303 LYS A CA 1
ATOM 2415 C C . LYS A 1 303 ? -4.893 -13.628 -14.334 1.00 97.44 303 LYS A C 1
ATOM 2417 O O . LYS A 1 303 ? -3.913 -14.365 -14.222 1.00 97.44 303 LYS A O 1
ATOM 2422 N N . LEU A 1 304 ? -5.306 -12.834 -13.345 1.00 98.56 304 LEU A N 1
ATOM 2423 C CA . LEU A 1 304 ? -4.657 -12.748 -12.039 1.00 98.56 304 LEU A CA 1
ATOM 2424 C C . LEU A 1 304 ? -5.055 -13.940 -11.158 1.00 98.56 304 LEU A C 1
ATOM 2426 O O . LEU A 1 304 ? -6.149 -14.499 -11.274 1.00 98.56 304 LEU A O 1
ATOM 2430 N N . ASP A 1 305 ? -4.148 -14.328 -10.271 1.00 98.50 305 ASP A N 1
ATOM 2431 C CA . ASP A 1 305 ? -4.315 -15.437 -9.340 1.00 98.50 305 ASP A CA 1
ATOM 2432 C C . ASP A 1 305 ? -5.490 -15.187 -8.386 1.00 98.50 305 ASP A C 1
ATOM 2434 O O . ASP A 1 305 ? -5.480 -14.230 -7.615 1.00 98.50 305 ASP A O 1
ATOM 2438 N N . ASN A 1 306 ? -6.500 -16.063 -8.429 1.00 97.31 306 ASN A N 1
ATOM 2439 C CA . ASN A 1 306 ? -7.717 -15.959 -7.618 1.00 97.31 306 ASN A CA 1
ATOM 2440 C C . ASN A 1 306 ? -8.376 -14.561 -7.678 1.00 97.31 306 ASN A C 1
ATOM 2442 O O . ASN A 1 306 ? -8.807 -14.027 -6.656 1.00 97.31 306 ASN A O 1
ATOM 2446 N N . TRP A 1 307 ? -8.440 -13.953 -8.870 1.00 96.56 307 TRP A N 1
ATOM 2447 C CA . TRP A 1 307 ? -8.915 -12.574 -9.029 1.00 96.56 307 TRP A CA 1
ATOM 2448 C C . TRP A 1 307 ? -10.310 -12.330 -8.436 1.00 96.56 307 TRP A C 1
ATOM 2450 O O . TRP A 1 307 ? -10.513 -11.292 -7.819 1.00 96.56 307 TRP A O 1
ATOM 2460 N N . GLU A 1 308 ? -11.244 -13.283 -8.540 1.00 94.50 308 GLU A N 1
ATOM 2461 C CA . GLU A 1 308 ? -12.591 -13.149 -7.957 1.00 94.50 308 GLU A CA 1
ATOM 2462 C C . GLU A 1 308 ? -12.573 -13.117 -6.425 1.00 94.50 308 GLU A C 1
ATOM 2464 O O . GLU A 1 308 ? -13.382 -12.426 -5.819 1.00 94.50 308 GLU A O 1
ATOM 2469 N N . GLY A 1 309 ? -11.673 -13.874 -5.791 1.00 94.25 309 GLY A N 1
ATOM 2470 C CA . GLY A 1 309 ? -11.584 -13.952 -4.332 1.00 94.25 309 GLY A CA 1
ATOM 2471 C C . GLY A 1 309 ? -10.719 -12.861 -3.699 1.00 94.25 309 GLY A C 1
ATOM 2472 O O . GLY A 1 309 ? -10.793 -12.665 -2.486 1.00 94.25 309 GLY A O 1
ATOM 2473 N N . LYS A 1 310 ? -9.883 -12.194 -4.501 1.00 95.88 310 LYS A N 1
ATOM 2474 C CA . LYS A 1 310 ? -8.968 -11.130 -4.064 1.00 95.88 310 LYS A CA 1
ATOM 2475 C C . LYS A 1 310 ? -9.425 -9.721 -4.461 1.00 95.88 310 LYS A C 1
ATOM 2477 O O . LYS A 1 310 ? -8.802 -8.772 -3.996 1.00 95.88 310 LYS A O 1
ATOM 2482 N N . THR A 1 311 ? -10.448 -9.581 -5.311 1.00 93.00 311 THR A N 1
ATOM 2483 C CA . THR A 1 311 ? -11.022 -8.275 -5.695 1.00 93.00 311 THR A CA 1
ATOM 2484 C C . THR A 1 311 ? -12.191 -7.879 -4.803 1.00 93.00 311 THR A C 1
ATOM 2486 O O . THR A 1 311 ? -12.988 -8.778 -4.454 1.00 93.00 311 THR A O 1
#